Protein 3L23 (pdb70)

Structure (mmCIF, N/CA/C/O backbone):
data_3L23
#
_entry.id   3L23
#
_cell.length_a   77.657
_cell.length_b   56.634
_cell.length_c   78.188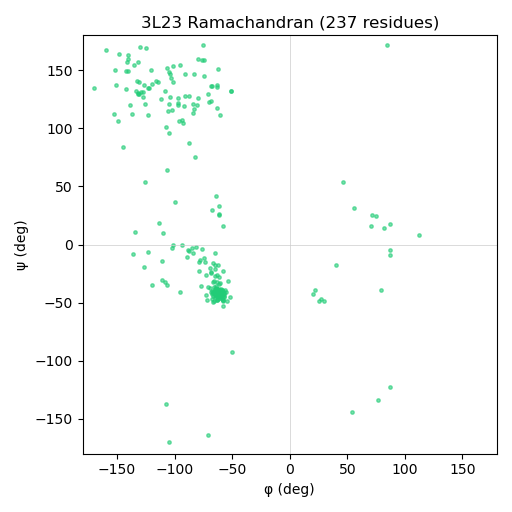
_cell.angle_alpha   90.000
_cell.angle_beta   102.980
_cell.angle_gamma   90.000
#
_symmetry.space_group_name_H-M   'C 1 2 1'
#
loop_
_entity.id
_entity.type
_entity.pdbx_description
1 polymer 'Sugar phosphate isomerase/epimerase'
2 non-polymer 'MAGNESIUM ION'
3 non-polymer 1,2-ETHANEDIOL
4 water water
#
loop_
_atom_site.group_PDB
_atom_site.id
_atom_site.type_symbol
_atom_site.label_atom_id
_atom_site.label_alt_id
_atom_site.label_comp_id
_atom_site.label_asym_id
_atom_site.label_entity_id
_atom_site.label_seq_id
_atom_site.pdbx_PDB_ins_code
_atom_site.Cartn_x
_atom_site.Cartn_y
_atom_site.Cartn_z
_atom_site.occupancy
_atom_site.B_iso_or_equiv
_atom_site.auth_seq_id
_atom_site.auth_comp_id
_atom_site.auth_asym_id
_atom_site.auth_atom_id
_atom_site.pdbx_PDB_model_num
ATOM 1 N N . GLY A 1 12 ? 2.876 -20.165 18.836 1.00 44.12 43 GLY A N 1
ATOM 2 C CA . GLY A 1 12 ? 3.309 -19.195 19.892 1.00 42.79 43 GLY A CA 1
ATOM 3 C C . GLY A 1 12 ? 4.197 -18.087 19.332 1.00 41.62 43 GLY A C 1
ATOM 4 O O . GLY A 1 12 ? 5.370 -17.965 19.710 1.00 42.59 43 GLY A O 1
ATOM 5 N N . LYS A 1 13 ? 3.659 -17.291 18.413 1.00 38.99 44 LYS A N 1
ATOM 6 C CA . LYS A 1 13 ? 4.403 -16.167 17.866 1.00 37.02 44 LYS A CA 1
ATOM 7 C C . LYS A 1 13 ? 4.443 -15.070 18.894 1.00 37.46 44 LYS A C 1
ATOM 8 O O . LYS A 1 13 ? 3.462 -14.906 19.636 1.00 36.54 44 LYS A O 1
ATOM 14 N N . GLU A 1 14 ? 5.561 -14.337 18.943 1.00 36.42 45 GLU A N 1
ATOM 15 C CA . GLU A 1 14 ? 5.700 -13.163 19.777 1.00 37.44 45 GLU A CA 1
ATOM 16 C C . GLU A 1 14 ? 5.122 -11.984 19.022 1.00 35.28 45 GLU A C 1
ATOM 17 O O . GLU A 1 14 ? 5.617 -11.657 17.941 1.00 36.72 45 GLU A O 1
ATOM 23 N N . ILE A 1 15 ? 4.111 -11.331 19.589 1.00 33.47 46 ILE A N 1
ATOM 24 C CA . ILE A 1 15 ? 3.436 -10.211 18.947 1.00 32.16 46 ILE A CA 1
ATOM 25 C C . ILE A 1 15 ? 3.314 -9.036 19.897 1.00 32.11 46 ILE A C 1
ATOM 26 O O . ILE A 1 15 ? 2.885 -9.200 21.034 1.00 31.72 46 ILE A O 1
ATOM 31 N N . GLY A 1 16 ? 3.723 -7.857 19.433 1.00 31.38 47 GLY A N 1
ATOM 32 C CA . GLY A 1 16 ? 3.580 -6.662 20.214 1.00 31.81 47 GLY A CA 1
ATOM 33 C C . GLY A 1 16 ? 2.338 -5.887 19.900 1.00 30.83 47 GLY A C 1
ATOM 34 O O . GLY A 1 16 ? 1.828 -5.938 18.761 1.00 30.30 47 GLY A O 1
ATOM 35 N N . LEU A 1 17 ? 1.869 -5.103 20.883 1.00 31.21 48 LEU A N 1
ATOM 36 C CA . LEU A 1 17 ? 0.714 -4.203 20.725 1.00 30.70 48 LEU A CA 1
ATOM 37 C C . LEU A 1 17 ? 1.005 -2.801 21.244 1.00 30.88 48 LEU A C 1
ATOM 38 O O . LEU A 1 17 ? 1.447 -2.633 22.397 1.00 30.44 48 LEU A O 1
ATOM 43 N N . GLN A 1 18 ? 0.706 -1.793 20.426 1.00 32.06 49 GLN A N 1
ATOM 44 C CA . GLN A 1 18 ? 0.709 -0.417 20.888 1.00 32.30 49 GLN A CA 1
ATOM 45 C C . GLN A 1 18 ? -0.670 -0.222 21.517 1.00 31.54 49 GLN A C 1
ATOM 46 O O . GLN A 1 18 ? -1.722 -0.263 20.846 1.00 30.35 49 GLN A O 1
ATOM 52 N N . ILE A 1 19 ? -0.681 -0.035 22.828 1.00 30.66 50 ILE A N 1
ATOM 53 C CA . ILE A 1 19 ? -1.951 -0.049 23.549 1.00 30.55 50 ILE A CA 1
ATOM 54 C C . ILE A 1 19 ? -2.935 1.081 23.207 1.00 30.79 50 ILE A C 1
ATOM 55 O O . ILE A 1 19 ? -4.137 0.976 23.525 1.00 30.83 50 ILE A O 1
ATOM 60 N N . TYR A 1 20 ? -2.461 2.155 22.589 1.00 32.45 51 TYR A N 1
ATOM 61 C CA . TYR A 1 20 ? -3.377 3.210 22.147 1.00 33.12 51 TYR A CA 1
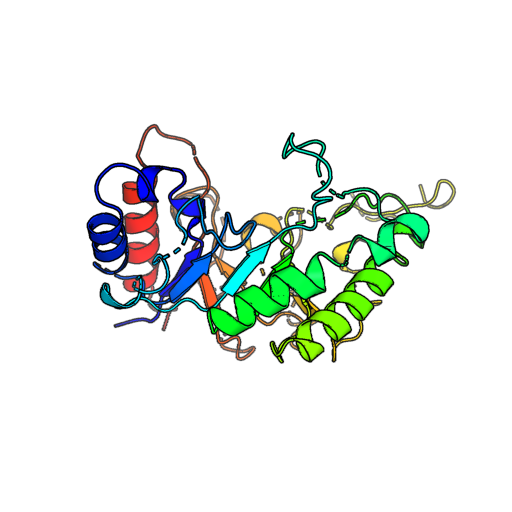ATOM 62 C C . TYR A 1 20 ? -4.434 2.649 21.180 1.00 31.39 51 TYR A C 1
ATOM 63 O O . TYR A 1 20 ? -5.504 3.183 21.061 1.00 32.09 51 TYR A O 1
ATOM 72 N N . SER A 1 21 ? -4.113 1.538 20.546 1.00 32.23 52 SER A N 1
ATOM 73 C CA . SER A 1 21 ? -5.043 0.828 19.671 1.00 31.16 52 SER A CA 1
ATOM 74 C C . SER A 1 21 ? -6.360 0.503 20.348 1.00 31.84 52 SER A C 1
ATOM 75 O O . SER A 1 21 ? -7.385 0.447 19.692 1.00 32.14 52 SER A O 1
ATOM 78 N N . LEU A 1 22 ? -6.326 0.274 21.651 1.00 30.00 53 LEU A N 1
ATOM 79 C CA . LEU A 1 22 ? -7.521 -0.059 22.419 1.00 31.60 53 LEU A CA 1
ATOM 80 C C . LEU A 1 22 ? -8.272 1.144 22.979 1.00 31.71 53 LEU A C 1
ATOM 81 O O . LEU A 1 22 ? -9.372 1.006 23.488 1.00 31.97 53 LEU A O 1
ATOM 86 N N . SER A 1 23 ? -7.651 2.328 22.900 1.00 32.77 54 SER A N 1
ATOM 87 C CA . SER A 1 23 ? -8.266 3.554 23.364 1.00 33.44 54 SER A CA 1
ATOM 88 C C . SER A 1 23 ? -8.727 3.376 24.830 1.00 33.78 54 SER A C 1
ATOM 89 O O . SER A 1 23 ? -8.065 2.677 25.649 1.00 33.81 54 SER A O 1
ATOM 92 N N . GLN A 1 24 ? -9.844 3.976 25.181 1.00 32.87 55 GLN A N 1
ATOM 93 C CA . GLN A 1 24 ? -10.307 3.857 26.551 1.00 33.72 55 GLN A CA 1
ATOM 94 C C . GLN A 1 24 ? -10.930 2.511 26.875 1.00 31.97 55 GLN A C 1
ATOM 95 O O . GLN A 1 24 ? -11.194 2.253 28.048 1.00 32.13 55 GLN A O 1
ATOM 101 N N . GLU A 1 25 ? -11.073 1.609 25.894 1.00 30.97 56 GLU A N 1
ATOM 102 C CA . GLU A 1 25 ? -11.581 0.256 26.185 1.00 30.56 56 GLU A CA 1
ATOM 103 C C . GLU A 1 25 ? -10.667 -0.516 27.159 1.00 29.55 56 GLU A C 1
ATOM 104 O O . GLU A 1 25 ? -11.142 -1.293 27.997 1.00 30.18 56 GLU A O 1
ATOM 110 N N . LEU A 1 26 ? -9.366 -0.274 27.067 1.00 29.25 57 LEU A N 1
ATOM 111 C CA . LEU A 1 26 ? -8.414 -0.864 27.998 1.00 29.05 57 LEU A CA 1
ATOM 112 C C . LEU A 1 26 ? -8.694 -0.449 29.444 1.00 28.94 57 LEU A C 1
ATOM 113 O O . LEU A 1 26 ? -8.452 -1.225 30.362 1.00 30.37 57 LEU A O 1
ATOM 118 N N . TYR A 1 27 ? -9.194 0.762 29.665 1.00 29.05 58 TYR A N 1
ATOM 119 C CA . TYR A 1 27 ? -9.378 1.274 31.007 1.00 30.39 58 TYR A CA 1
ATOM 120 C C . TYR A 1 27 ? -10.817 1.212 31.522 1.00 31.29 58 TYR A C 1
ATOM 121 O O . TYR A 1 27 ? -11.083 1.577 32.676 1.00 32.49 58 TYR A O 1
ATOM 130 N N . LYS A 1 28 ? -11.742 0.713 30.696 1.00 31.76 59 LYS A N 1
ATOM 131 C CA . LYS A 1 28 ? -13.141 0.560 31.087 1.00 32.79 59 LYS A CA 1
ATOM 132 C C . LYS A 1 28 ? -13.374 -0.784 31.761 1.00 32.98 59 LYS A C 1
ATOM 133 O O . LYS A 1 28 ? -13.055 -1.821 31.208 1.00 33.78 59 LYS A O 1
ATOM 136 N N . GLY A 1 29 ? -13.972 -0.760 32.935 1.00 33.19 60 GLY A N 1
ATOM 137 C CA . GLY A 1 29 ? -14.275 -1.993 33.669 1.00 33.85 60 GLY A CA 1
ATOM 138 C C . GLY A 1 29 ? -13.095 -2.429 34.542 1.00 33.75 60 GLY A C 1
ATOM 139 O O . GLY A 1 29 ? -12.596 -1.666 35.356 1.00 35.48 60 GLY A O 1
ATOM 140 N N . ASP A 1 30 ? -12.621 -3.651 34.313 1.00 32.52 61 ASP A N 1
ATOM 141 C CA . ASP A 1 30 ? -11.599 -4.312 35.110 1.00 31.78 61 ASP A CA 1
ATOM 142 C C . ASP A 1 30 ? -10.333 -4.317 34.261 1.00 32.00 61 ASP A C 1
ATOM 143 O O . ASP A 1 30 ? -10.211 -5.143 33.361 1.00 32.48 61 ASP A O 1
ATOM 148 N N . VAL A 1 31 ? -9.414 -3.401 34.542 1.00 32.12 62 VAL A N 1
ATOM 149 C CA . VAL A 1 31 ? -8.182 -3.290 33.768 1.00 31.98 62 VAL A CA 1
ATOM 150 C C . VAL A 1 31 ? -7.343 -4.575 33.783 1.00 30.82 62 VAL A C 1
ATOM 151 O O . VAL A 1 31 ? -6.780 -4.960 32.757 1.00 30.36 62 VAL A O 1
ATOM 155 N N . ALA A 1 32 ? -7.281 -5.251 34.923 1.00 30.31 63 ALA A N 1
ATOM 156 C CA . ALA A 1 32 ? -6.556 -6.523 35.006 1.00 30.59 63 ALA A CA 1
ATOM 157 C C . ALA A 1 32 ? -7.140 -7.558 34.058 1.00 30.04 63 ALA A C 1
ATOM 158 O O . ALA A 1 32 ? -6.375 -8.214 33.307 1.00 30.30 63 ALA A O 1
ATOM 160 N N . ALA A 1 33 ? -8.471 -7.683 34.036 1.00 29.68 64 ALA A N 1
ATOM 161 C CA . ALA A 1 33 ? -9.135 -8.595 33.092 1.00 29.58 64 ALA A CA 1
ATOM 162 C C . ALA A 1 33 ? -8.929 -8.173 31.644 1.00 28.98 64 ALA A C 1
ATOM 163 O O . ALA A 1 33 ? -8.756 -9.037 30.736 1.00 29.67 64 ALA A O 1
ATOM 165 N N . ASN A 1 34 ? -8.944 -6.864 31.385 1.00 28.76 65 ASN A N 1
ATOM 166 C CA . ASN A 1 34 ? -8.680 -6.368 30.027 1.00 28.83 65 ASN A CA 1
ATOM 167 C C . ASN A 1 34 ? -7.274 -6.708 29.548 1.00 28.63 65 ASN A C 1
ATOM 168 O O . ASN A 1 34 ? -7.083 -7.044 28.386 1.00 29.05 65 ASN A O 1
ATOM 173 N N . LEU A 1 35 ? -6.294 -6.632 30.446 1.00 28.18 66 LEU A N 1
ATOM 174 C CA . LEU A 1 35 ? -4.912 -6.985 30.109 1.00 28.93 66 LEU A CA 1
ATOM 175 C C . LEU A 1 35 ? -4.803 -8.508 29.878 1.00 28.76 66 LEU A C 1
ATOM 176 O O . LEU A 1 35 ? -4.087 -8.953 28.967 1.00 29.54 66 LEU A O 1
ATOM 181 N N . ARG A 1 36 ? -5.525 -9.292 30.662 1.00 29.70 67 ARG A N 1
ATOM 182 C CA . ARG A 1 36 ? -5.649 -10.735 30.395 1.00 30.24 67 ARG A CA 1
ATOM 183 C C . ARG A 1 36 ? -6.236 -11.022 29.015 1.00 30.80 67 ARG A C 1
ATOM 184 O O . ARG A 1 36 ? -5.780 -11.961 28.318 1.00 29.00 67 ARG A O 1
ATOM 192 N N . LYS A 1 37 ? -7.220 -10.222 28.607 1.00 30.51 68 LYS A N 1
ATOM 193 C CA . LYS A 1 37 ? -7.814 -10.362 27.253 1.00 30.55 68 LYS A CA 1
ATOM 194 C C . LYS A 1 37 ? -6.781 -10.081 26.172 1.00 30.19 68 LYS A C 1
ATOM 195 O O . LYS A 1 37 ? -6.760 -10.740 25.138 1.00 28.98 68 LYS A O 1
ATOM 201 N N . VAL A 1 38 ? -5.909 -9.099 26.397 1.00 29.09 69 VAL A N 1
ATOM 202 C CA . VAL A 1 38 ? -4.807 -8.802 25.481 1.00 29.53 69 VAL A CA 1
ATOM 203 C C . VAL A 1 38 ? -3.898 -10.039 25.301 1.00 30.08 69 VAL A C 1
ATOM 204 O O . VAL A 1 38 ? -3.604 -10.440 24.178 1.00 30.00 69 VAL A O 1
ATOM 208 N N . LYS A 1 39 ? -3.523 -10.649 26.414 1.00 30.24 70 LYS A N 1
ATOM 209 C CA . LYS A 1 39 ? -2.753 -11.881 26.379 1.00 31.00 70 LYS A CA 1
ATOM 210 C C . LYS A 1 39 ? -3.513 -12.973 25.631 1.00 30.33 70 LYS A C 1
ATOM 211 O O . LYS A 1 39 ? -2.951 -13.640 24.770 1.00 30.89 70 LYS A O 1
ATOM 217 N N . ASP A 1 40 ? -4.797 -13.147 25.934 1.00 30.12 71 ASP A N 1
ATOM 218 C CA . ASP A 1 40 ? -5.592 -14.217 25.315 1.00 30.58 71 ASP A CA 1
ATOM 219 C C . ASP A 1 40 ? -5.754 -14.046 23.810 1.00 30.41 71 ASP A C 1
ATOM 220 O O . ASP A 1 40 ? -5.929 -15.040 23.102 1.00 31.11 71 ASP A O 1
ATOM 233 N N . GLY A 1 42 ? -3.395 -13.147 21.916 1.00 31.45 73 GLY A N 1
ATOM 234 C CA . GLY A 1 42 ? -2.125 -13.614 21.344 1.00 31.18 73 GLY A CA 1
ATOM 235 C C . GLY A 1 42 ? -0.980 -12.628 21.413 1.00 32.03 73 GLY A C 1
ATOM 236 O O . GLY A 1 42 ? 0.047 -12.850 20.787 1.00 32.64 73 GLY A O 1
ATOM 237 N N . TYR A 1 43 ? -1.141 -11.540 22.169 1.00 30.64 74 TYR A N 1
ATOM 238 C CA . TYR A 1 43 ? -0.090 -10.552 22.338 1.00 30.64 74 TYR A CA 1
ATOM 239 C C . TYR A 1 43 ? 0.788 -10.872 23.539 1.00 31.95 74 TYR A C 1
ATOM 240 O O . TYR A 1 43 ? 0.309 -11.342 24.536 1.00 31.36 74 TYR A O 1
ATOM 249 N N . SER A 1 44 ? 2.077 -10.544 23.452 1.00 31.68 75 SER A N 1
ATOM 250 C CA . SER A 1 44 ? 2.992 -10.763 24.571 1.00 33.11 75 SER A CA 1
ATOM 251 C C . SER A 1 44 ? 3.804 -9.552 25.036 1.00 32.30 75 SER A C 1
ATOM 252 O O . SER A 1 44 ? 4.323 -9.549 26.158 1.00 32.41 75 SER A O 1
ATOM 255 N N . LYS A 1 45 ? 3.913 -8.559 24.162 1.00 32.02 76 LYS A N 1
ATOM 256 C CA . LYS A 1 45 ? 4.734 -7.388 24.337 1.00 32.86 76 LYS A CA 1
ATOM 257 C C . LYS A 1 45 ? 3.913 -6.109 24.153 1.00 31.95 76 LYS A C 1
ATOM 258 O O . LYS A 1 45 ? 3.091 -6.001 23.232 1.00 31.97 76 LYS A O 1
ATOM 264 N N . LEU A 1 46 ? 4.133 -5.132 25.019 1.00 30.67 77 LEU A N 1
ATOM 265 C CA . LEU A 1 46 ? 3.382 -3.870 24.985 1.00 29.53 77 LEU A CA 1
ATOM 266 C C . LEU A 1 46 ? 4.272 -2.680 24.693 1.00 31.16 77 LEU A C 1
ATOM 267 O O . LEU A 1 46 ? 5.393 -2.643 25.163 1.00 31.78 77 LEU A O 1
ATOM 272 N N . GLU A 1 47 ? 3.762 -1.754 23.888 1.00 31.40 78 GLU A N 1
ATOM 273 C CA . GLU A 1 47 ? 4.295 -0.415 23.808 1.00 30.46 78 GLU A CA 1
ATOM 274 C C . GLU A 1 47 ? 3.218 0.478 24.400 1.00 30.68 78 GLU A C 1
ATOM 275 O O . GLU A 1 47 ? 2.037 0.437 23.967 1.00 31.29 78 GLU A O 1
ATOM 281 N N . LEU A 1 48 ? 3.615 1.260 25.409 1.00 30.22 79 LEU A N 1
ATOM 282 C CA . LEU A 1 48 ? 2.698 2.130 26.137 1.00 29.70 79 LEU A CA 1
ATOM 283 C C . LEU A 1 48 ? 2.336 3.393 25.345 1.00 30.22 79 LEU A C 1
ATOM 284 O O . LEU A 1 48 ? 3.038 3.785 24.406 1.00 30.09 79 LEU A O 1
ATOM 289 N N . ALA A 1 49 ? 1.211 3.982 25.729 1.00 29.90 80 ALA A N 1
ATOM 290 C CA . ALA A 1 49 ? 0.840 5.328 25.359 1.00 30.08 80 ALA A CA 1
ATOM 291 C C . ALA A 1 49 ? 0.231 5.880 26.600 1.00 31.23 80 ALA A C 1
ATOM 292 O O . ALA A 1 49 ? -0.172 5.117 27.498 1.00 32.26 80 ALA A O 1
ATOM 294 N N . GLY A 1 50 ? 0.177 7.196 26.707 1.00 30.41 81 GLY A N 1
ATOM 295 C CA . GLY A 1 50 ? -0.534 7.794 27.840 1.00 31.36 81 GLY A CA 1
ATOM 296 C C . GLY A 1 50 ? 0.243 7.885 29.143 1.00 31.54 81 GLY A C 1
ATOM 297 O O . GLY A 1 50 ? -0.356 8.120 30.207 1.00 32.42 81 GLY A O 1
ATOM 298 N N . TYR A 1 51 ? 1.561 7.696 29.076 1.00 31.56 82 TYR A N 1
ATOM 299 C CA . TYR A 1 51 ? 2.404 7.979 30.229 1.00 31.81 82 TYR A CA 1
ATOM 300 C C . TYR A 1 51 ? 2.356 9.481 30.589 1.00 32.51 82 TYR A C 1
ATOM 301 O O . TYR A 1 51 ? 2.404 10.347 29.716 1.00 33.21 82 TYR A O 1
ATOM 310 N N . GLY A 1 52 ? 2.262 9.783 31.870 1.00 32.10 83 GLY A N 1
ATOM 311 C CA . GLY A 1 52 ? 2.469 11.135 32.343 1.00 33.52 83 GLY A CA 1
ATOM 312 C C . GLY A 1 52 ? 2.554 11.175 33.852 1.00 34.68 83 GLY A C 1
ATOM 313 O O . GLY A 1 52 ? 1.733 10.580 34.510 1.00 34.91 83 GLY A O 1
ATOM 314 N N . LYS A 1 53 ? 3.530 11.902 34.377 1.00 36.36 84 LYS A N 1
ATOM 315 C CA . LYS A 1 53 ? 3.686 12.100 35.799 1.00 37.73 84 LYS A CA 1
ATOM 316 C C . LYS A 1 53 ? 3.550 10.800 36.623 1.00 36.87 84 LYS A C 1
ATOM 317 O O . LYS A 1 53 ? 2.765 10.720 37.542 1.00 37.81 84 LYS A O 1
ATOM 323 N N . GLY A 1 54 ? 4.338 9.788 36.270 1.00 36.09 85 GLY A N 1
ATOM 324 C CA . GLY A 1 54 ? 4.368 8.540 37.003 1.00 34.66 85 GLY A CA 1
ATOM 325 C C . GLY A 1 54 ? 3.148 7.659 36.877 1.00 33.81 85 GLY A C 1
ATOM 326 O O . GLY A 1 54 ? 2.975 6.742 37.699 1.00 33.99 85 GLY A O 1
ATOM 327 N N . ALA A 1 55 ? 2.303 7.930 35.874 1.00 32.02 86 ALA A N 1
ATOM 328 C CA . ALA A 1 55 ? 1.081 7.155 35.615 1.00 31.22 86 ALA A CA 1
ATOM 329 C C . ALA A 1 55 ? 0.998 6.784 34.133 1.00 31.57 86 ALA A C 1
ATOM 330 O O . ALA A 1 55 ? 1.684 7.396 33.298 1.00 30.35 86 ALA A O 1
ATOM 332 N N . ILE A 1 56 ? 0.235 5.722 33.838 1.00 30.65 87 ILE A N 1
ATOM 333 C CA . ILE A 1 56 ? -0.044 5.238 32.477 1.00 31.92 87 ILE A CA 1
ATOM 334 C C . ILE A 1 56 ? -1.537 5.237 32.352 1.00 32.47 87 ILE A C 1
ATOM 335 O O . ILE A 1 56 ? -2.231 4.465 33.030 1.00 32.56 87 ILE A O 1
ATOM 340 N N . GLY A 1 57 ? -2.070 6.123 31.515 1.00 33.37 88 GLY A N 1
ATOM 341 C CA . GLY A 1 57 ? -3.527 6.240 31.385 1.00 34.00 88 GLY A CA 1
ATOM 342 C C . GLY A 1 57 ? -4.228 6.507 32.712 1.00 34.40 88 GLY A C 1
ATOM 343 O O . GLY A 1 57 ? -5.351 6.036 32.916 1.00 36.59 88 GLY A O 1
ATOM 344 N N . GLY A 1 58 ? -3.572 7.216 33.631 1.00 34.73 89 GLY A N 1
ATOM 345 C CA . GLY A 1 58 ? -4.133 7.495 34.945 1.00 34.11 89 GLY A CA 1
ATOM 346 C C . GLY A 1 58 ? -3.882 6.437 36.007 1.00 33.86 89 GLY A C 1
ATOM 347 O O . GLY A 1 58 ? -4.198 6.653 37.186 1.00 34.49 89 GLY A O 1
ATOM 348 N N . VAL A 1 59 ? -3.350 5.282 35.617 1.00 33.23 90 VAL A N 1
ATOM 349 C CA . VAL A 1 59 ? -3.056 4.194 36.560 1.00 32.34 90 VAL A CA 1
ATOM 350 C C . VAL A 1 59 ? -1.634 4.388 37.041 1.00 31.52 90 VAL A C 1
ATOM 351 O O . VAL A 1 59 ? -0.745 4.541 36.220 1.00 31.90 90 VAL A O 1
ATOM 355 N N . PRO A 1 60 ? -1.393 4.400 38.368 1.00 31.08 91 PRO A N 1
ATOM 356 C CA . PRO A 1 60 ? 0.002 4.524 38.811 1.00 31.01 91 PRO A CA 1
ATOM 357 C C . PRO A 1 60 ? 0.875 3.504 38.096 1.00 30.37 91 PRO A C 1
ATOM 358 O O . PRO A 1 60 ? 0.497 2.329 37.985 1.00 30.49 91 PRO A O 1
ATOM 378 N N . ASP A 1 63 ? 1.753 -0.013 39.296 1.00 30.97 94 ASP A N 1
ATOM 379 C CA . ASP A 1 63 ? 0.552 -0.853 39.385 1.00 30.37 94 ASP A CA 1
ATOM 380 C C . ASP A 1 63 ? 0.115 -1.389 38.011 1.00 29.51 94 ASP A C 1
ATOM 381 O O . ASP A 1 63 ? -0.339 -2.518 37.886 1.00 29.62 94 ASP A O 1
ATOM 386 N N . PHE A 1 64 ? 0.214 -0.551 36.984 1.00 28.75 95 PHE A N 1
ATOM 387 C CA . PHE A 1 64 ? -0.038 -0.977 35.621 1.00 28.69 95 PHE A CA 1
ATOM 388 C C . PHE A 1 64 ? 0.968 -2.057 35.205 1.00 28.92 95 PHE A C 1
ATOM 389 O O . PHE A 1 64 ? 0.589 -3.102 34.672 1.00 29.54 95 PHE A O 1
ATOM 397 N N . LYS A 1 65 ? 2.235 -1.823 35.478 1.00 29.19 96 LYS A N 1
ATOM 398 C CA . LYS A 1 65 ? 3.280 -2.803 35.193 1.00 30.44 96 LYS A CA 1
ATOM 399 C C . LYS A 1 65 ? 2.971 -4.162 35.830 1.00 30.01 96 LYS A C 1
ATOM 400 O O . LYS A 1 65 ? 3.052 -5.180 35.158 1.00 30.07 96 LYS A O 1
ATOM 406 N N . LYS A 1 66 ? 2.615 -4.169 37.113 1.00 29.84 97 LYS A N 1
ATOM 407 C CA . LYS A 1 66 ? 2.284 -5.408 37.789 1.00 30.45 97 LYS A CA 1
ATOM 408 C C . LYS A 1 66 ? 1.090 -6.083 37.135 1.00 29.62 97 LYS A C 1
ATOM 409 O O . LYS A 1 66 ? 1.114 -7.306 36.951 1.00 29.03 97 LYS A O 1
ATOM 423 N N . ALA A 1 68 ? 0.019 -5.872 34.053 1.00 28.22 99 ALA A N 1
ATOM 424 C CA . ALA A 1 68 ? 0.448 -6.337 32.733 1.00 27.88 99 ALA A CA 1
ATOM 425 C C . ALA A 1 68 ? 1.273 -7.624 32.877 1.00 29.48 99 ALA A C 1
ATOM 426 O O . ALA A 1 68 ? 1.081 -8.607 32.185 1.00 30.32 99 ALA A O 1
ATOM 428 N N . GLU A 1 69 ? 2.207 -7.600 33.801 1.00 30.26 100 GLU A N 1
ATOM 429 C CA . GLU A 1 69 ? 3.077 -8.745 34.025 1.00 31.38 100 GLU A CA 1
ATOM 430 C C . GLU A 1 69 ? 2.324 -9.924 34.581 1.00 31.21 100 GLU A C 1
ATOM 431 O O . GLU A 1 69 ? 2.568 -11.040 34.160 1.00 32.03 100 GLU A O 1
ATOM 437 N N . ASP A 1 70 ? 1.381 -9.698 35.492 1.00 30.74 101 ASP A N 1
ATOM 438 C CA . ASP A 1 70 ? 0.564 -10.794 35.991 1.00 30.93 101 ASP A CA 1
ATOM 439 C C . ASP A 1 70 ? -0.249 -11.444 34.881 1.00 30.66 101 ASP A C 1
ATOM 440 O O . ASP A 1 70 ? -0.614 -12.611 35.005 1.00 31.20 101 ASP A O 1
ATOM 445 N N . ALA A 1 71 ? -0.580 -10.680 33.835 1.00 30.42 102 ALA A N 1
ATOM 446 C CA . ALA A 1 71 ? -1.306 -11.186 32.655 1.00 30.48 102 ALA A CA 1
ATOM 447 C C . ALA A 1 71 ? -0.413 -11.886 31.660 1.00 30.48 102 ALA A C 1
ATOM 448 O O . ALA A 1 71 ? -0.900 -12.322 30.618 1.00 31.13 102 ALA A O 1
ATOM 450 N N . GLY A 1 72 ? 0.883 -11.932 31.918 1.00 30.75 103 GLY A N 1
ATOM 451 C CA . GLY A 1 72 ? 1.834 -12.527 30.980 1.00 31.77 103 GLY A CA 1
ATOM 452 C C . GLY A 1 72 ? 2.375 -11.617 29.920 1.00 32.15 103 GLY A C 1
ATOM 453 O O . GLY A 1 72 ? 2.903 -12.102 28.910 1.00 33.77 103 GLY A O 1
ATOM 454 N N . LEU A 1 73 ? 2.247 -10.297 30.114 1.00 32.08 104 LEU A N 1
ATOM 455 C CA . LEU A 1 73 ? 2.682 -9.323 29.154 1.00 31.69 104 LEU A CA 1
ATOM 456 C C . LEU A 1 73 ? 3.949 -8.636 29.642 1.00 31.75 104 LEU A C 1
ATOM 457 O O . LEU A 1 73 ? 4.197 -8.556 30.855 1.00 32.59 104 LEU A O 1
ATOM 462 N N . LYS A 1 74 ? 4.777 -8.178 28.711 1.00 32.05 105 LYS A N 1
ATOM 463 C CA . LYS A 1 74 ? 5.983 -7.425 29.071 1.00 31.91 105 LYS A CA 1
ATOM 464 C C . LYS A 1 74 ? 5.961 -6.071 28.425 1.00 32.01 105 LYS A C 1
ATOM 465 O O . LYS A 1 74 ? 5.677 -5.967 27.236 1.00 31.65 105 LYS A O 1
ATOM 468 N N . ILE A 1 75 ? 6.287 -5.044 29.207 1.00 32.20 106 ILE A N 1
ATOM 469 C CA . ILE A 1 75 ? 6.406 -3.689 28.689 1.00 32.48 106 ILE A CA 1
ATOM 470 C C . ILE A 1 75 ? 7.795 -3.513 28.087 1.00 32.63 106 ILE A C 1
ATOM 471 O O . ILE A 1 75 ? 8.807 -3.625 28.790 1.00 32.28 106 ILE A O 1
ATOM 476 N N . ILE A 1 76 ? 7.825 -3.271 26.775 1.00 32.32 107 ILE A N 1
ATOM 477 C CA . ILE A 1 76 ? 9.049 -3.160 25.980 1.00 32.95 107 ILE A CA 1
ATOM 478 C C . ILE A 1 76 ? 9.339 -1.733 25.545 1.00 32.02 107 ILE A C 1
ATOM 479 O O . ILE A 1 76 ? 10.495 -1.336 25.413 1.00 31.81 107 ILE A O 1
ATOM 484 N N . SER A 1 77 ? 8.289 -0.953 25.307 1.00 32.07 108 SER A N 1
ATOM 485 C CA . SER A 1 77 ? 8.447 0.354 24.729 1.00 31.37 108 SER A CA 1
ATOM 486 C C . SER A 1 77 ? 7.372 1.299 25.229 1.00 30.51 108 SER A C 1
ATOM 487 O O . SER A 1 77 ? 6.374 0.889 25.826 1.00 30.83 108 SER A O 1
ATOM 490 N N . SER A 1 78 ? 7.609 2.578 25.021 1.00 30.48 109 SER A N 1
ATOM 491 C CA . SER A 1 78 ? 6.661 3.619 25.422 1.00 30.48 109 SER A CA 1
ATOM 492 C C . SER A 1 78 ? 6.753 4.845 24.518 1.00 31.02 109 SER A C 1
ATOM 493 O O . SER A 1 78 ? 7.850 5.294 24.212 1.00 31.90 109 SER A O 1
ATOM 496 N N . HIS A 1 79 ? 5.577 5.382 24.159 1.00 29.66 110 HIS A N 1
ATOM 497 C CA . HIS A 1 79 ? 5.401 6.600 23.390 1.00 29.74 110 HIS A CA 1
ATOM 498 C C . HIS A 1 79 ? 5.149 7.759 24.299 1.00 30.30 110 HIS A C 1
ATOM 499 O O . HIS A 1 79 ? 4.197 7.771 25.047 1.00 30.18 110 HIS A O 1
ATOM 506 N N . VAL A 1 80 ? 6.000 8.771 24.212 1.00 29.89 111 VAL A N 1
ATOM 507 C CA . VAL A 1 80 ? 5.860 9.926 25.045 1.00 31.31 111 VAL A CA 1
ATOM 508 C C . VAL A 1 80 ? 6.171 11.184 24.233 1.00 31.91 111 VAL A C 1
ATOM 509 O O . VAL A 1 80 ? 6.970 11.144 23.304 1.00 31.98 111 VAL A O 1
ATOM 513 N N . ASN A 1 81 ? 5.542 12.291 24.577 1.00 32.86 112 ASN A N 1
ATOM 514 C CA . ASN A 1 81 ? 5.817 13.552 23.901 1.00 34.58 112 ASN A CA 1
ATOM 515 C C . ASN A 1 81 ? 6.161 14.655 24.905 1.00 33.52 112 ASN A C 1
ATOM 516 O O . ASN A 1 81 ? 5.424 14.810 25.887 1.00 33.22 112 ASN A O 1
ATOM 521 N N . PRO A 1 82 ? 7.251 15.414 24.685 1.00 33.66 113 PRO A N 1
ATOM 522 C CA . PRO A 1 82 ? 7.561 16.537 25.577 1.00 33.71 113 PRO A CA 1
ATOM 523 C C . PRO A 1 82 ? 6.430 17.520 25.838 1.00 34.20 113 PRO A C 1
ATOM 524 O O . PRO A 1 82 ? 5.746 17.985 24.906 1.00 32.88 113 PRO A O 1
ATOM 528 N N . VAL A 1 83 ? 6.250 17.811 27.120 1.00 34.03 114 VAL A N 1
ATOM 529 C CA . VAL A 1 83 ? 5.261 18.776 27.574 1.00 35.52 114 VAL A CA 1
ATOM 530 C C . VAL A 1 83 ? 5.879 19.675 28.614 1.00 36.68 114 VAL A C 1
ATOM 531 O O . VAL A 1 83 ? 6.851 19.307 29.276 1.00 36.12 114 VAL A O 1
ATOM 535 N N . ASP A 1 84 ? 5.316 20.879 28.714 1.00 38.59 115 ASP A N 1
ATOM 536 C CA . ASP A 1 84 ? 5.695 21.874 29.688 1.00 40.89 115 ASP A CA 1
ATOM 537 C C . ASP A 1 84 ? 4.740 21.642 30.859 1.00 42.51 115 ASP A C 1
ATOM 538 O O . ASP A 1 84 ? 3.558 21.980 30.770 1.00 42.98 115 ASP A O 1
ATOM 543 N N . THR A 1 85 ? 5.248 21.090 31.957 1.00 44.27 116 THR A N 1
ATOM 544 C CA . THR A 1 85 ? 4.383 20.752 33.088 1.00 47.31 116 THR A CA 1
ATOM 545 C C . THR A 1 85 ? 3.830 21.967 33.878 1.00 48.21 116 THR A C 1
ATOM 546 O O . THR A 1 85 ? 3.025 21.785 34.787 1.00 49.02 116 THR A O 1
ATOM 550 N N A SER A 1 86 ? 4.245 23.186 33.530 0.50 48.91 117 SER A N 1
ATOM 551 N N B SER A 1 86 ? 4.254 23.180 33.521 0.50 49.26 117 SER A N 1
ATOM 552 C CA A SER A 1 86 ? 3.662 24.382 34.131 0.50 49.23 117 SER A CA 1
ATOM 553 C CA B SER A 1 86 ? 3.694 24.393 34.100 0.50 50.00 117 SER A CA 1
ATOM 554 C C A SER A 1 86 ? 2.245 24.638 33.607 0.50 50.45 117 SER A C 1
ATOM 555 C C B SER A 1 86 ? 2.340 24.750 33.475 0.50 50.80 117 SER A C 1
ATOM 556 O O A SER A 1 86 ? 1.523 25.466 34.164 0.50 50.90 117 SER A O 1
ATOM 557 O O B SER A 1 86 ? 1.779 25.797 33.793 0.50 51.34 117 SER A O 1
ATOM 562 N N . ILE A 1 87 ? 1.840 23.905 32.571 1.00 51.33 118 ILE A N 1
ATOM 563 C CA . ILE A 1 87 ? 0.547 24.092 31.909 1.00 52.64 118 ILE A CA 1
ATOM 564 C C . ILE A 1 87 ? -0.383 22.888 32.189 1.00 53.58 118 ILE A C 1
ATOM 565 O O . ILE A 1 87 ? -0.032 21.729 31.916 1.00 54.31 118 ILE A O 1
ATOM 570 N N . SER A 1 88 ? -1.561 23.179 32.757 1.00 54.77 119 SER A N 1
ATOM 571 C CA . SER A 1 88 ? -2.558 22.165 33.115 1.00 55.15 119 SER A CA 1
ATOM 572 C C . SER A 1 88 ? -3.214 21.602 31.875 1.00 56.43 119 SER A C 1
ATOM 573 O O . SER A 1 88 ? -3.340 20.386 31.731 1.00 56.72 119 SER A O 1
ATOM 575 N N . ASP A 1 89 ? -3.640 22.493 30.982 1.00 57.97 120 ASP A N 1
ATOM 576 C CA . ASP A 1 89 ? -4.250 22.084 29.717 1.00 58.97 120 ASP A CA 1
ATOM 577 C C . ASP A 1 89 ? -3.255 21.251 28.910 1.00 59.40 120 ASP A C 1
ATOM 578 O O . ASP A 1 89 ? -2.263 21.792 28.406 1.00 59.54 120 ASP A O 1
ATOM 583 N N . PRO A 1 90 ? -3.533 19.939 28.757 1.00 59.42 121 PRO A N 1
ATOM 584 C CA . PRO A 1 90 ? -2.614 19.028 28.066 1.00 59.34 121 PRO A CA 1
ATOM 585 C C . PRO A 1 90 ? -2.385 19.282 26.562 1.00 59.34 121 PRO A C 1
ATOM 586 O O . PRO A 1 90 ? -1.566 18.576 25.961 1.00 59.31 121 PRO A O 1
ATOM 590 N N . PHE A 1 91 ? -3.139 20.212 25.962 1.00 58.77 122 PHE A N 1
ATOM 591 C CA . PHE A 1 91 ? -2.951 20.588 24.558 1.00 58.23 122 PHE A CA 1
ATOM 592 C C . PHE A 1 91 ? -2.045 21.814 24.482 1.00 56.56 122 PHE A C 1
ATOM 593 O O . PHE A 1 91 ? -1.163 21.887 23.628 1.00 57.48 122 PHE A O 1
ATOM 595 N N . LYS A 1 92 ? -2.247 22.771 25.382 1.00 54.77 123 LYS A N 1
ATOM 596 C CA . LYS A 1 92 ? -1.354 23.925 25.457 1.00 52.84 123 LYS A CA 1
ATOM 597 C C . LYS A 1 92 ? 0.002 23.546 26.074 1.00 50.63 123 LYS A C 1
ATOM 598 O O . LYS A 1 92 ? 0.962 24.327 25.997 1.00 51.42 123 LYS A O 1
ATOM 600 N N . ALA A 1 93 ? 0.075 22.377 26.712 1.00 47.56 124 ALA A N 1
ATOM 601 C CA . ALA A 1 93 ? 1.311 21.932 27.358 1.00 44.27 124 ALA A CA 1
ATOM 602 C C . ALA A 1 93 ? 2.277 21.289 26.373 1.00 42.12 124 ALA A C 1
ATOM 603 O O . ALA A 1 93 ? 3.453 21.237 26.652 1.00 40.99 124 ALA A O 1
ATOM 621 N N . ILE A 1 95 ? 4.856 20.682 23.613 1.00 37.28 126 ILE A N 1
ATOM 622 C CA . ILE A 1 95 ? 5.919 21.510 23.058 1.00 34.78 126 ILE A CA 1
ATOM 623 C C . ILE A 1 95 ? 6.101 21.138 21.590 1.00 33.51 126 ILE A C 1
ATOM 624 O O . ILE A 1 95 ? 6.609 20.076 21.270 1.00 33.59 126 ILE A O 1
ATOM 629 N N . PHE A 1 96 ? 5.650 21.998 20.697 1.00 33.05 127 PHE A N 1
ATOM 630 C CA . PHE A 1 96 ? 5.795 21.777 19.261 1.00 33.82 127 PHE A CA 1
ATOM 631 C C . PHE A 1 96 ? 6.836 22.669 18.627 1.00 32.79 127 PHE A C 1
ATOM 632 O O . PHE A 1 96 ? 7.491 22.261 17.672 1.00 33.69 127 PHE A O 1
ATOM 640 N N . LYS A 1 97 ? 6.952 23.888 19.112 1.00 32.30 128 LYS A N 1
ATOM 641 C CA . LYS A 1 97 ? 7.879 24.848 18.529 1.00 32.36 128 LYS A CA 1
ATOM 642 C C . LYS A 1 97 ? 9.183 24.748 19.274 1.00 31.65 128 LYS A C 1
ATOM 643 O O . LYS A 1 97 ? 9.305 25.234 20.393 1.00 32.85 128 LYS A O 1
ATOM 646 N N . TYR A 1 98 ? 10.162 24.118 18.649 1.00 30.87 129 TYR A N 1
ATOM 647 C CA . TYR A 1 98 ? 11.436 23.911 19.287 1.00 30.56 129 TYR A CA 1
ATOM 648 C C . TYR A 1 98 ? 12.222 25.200 19.089 1.00 31.13 129 TYR A C 1
ATOM 649 O O . TYR A 1 98 ? 12.042 25.950 18.110 1.00 32.56 129 TYR A O 1
ATOM 658 N N . SER A 1 99 ? 13.037 25.517 20.066 1.00 29.93 130 SER A N 1
ATOM 659 C CA . SER A 1 99 ? 13.862 26.692 20.015 1.00 29.13 130 SER A CA 1
ATOM 660 C C . SER A 1 99 ? 14.976 26.487 20.999 1.00 28.99 130 SER A C 1
ATOM 661 O O . SER A 1 99 ? 14.906 25.595 21.828 1.00 27.93 130 SER A O 1
ATOM 664 N N . LYS A 1 100 ? 15.990 27.336 20.917 1.00 28.74 131 LYS A N 1
ATOM 665 C CA . LYS A 1 100 ? 17.087 27.255 21.864 1.00 30.18 131 LYS A CA 1
ATOM 666 C C . LYS A 1 100 ? 16.535 27.542 23.256 1.00 30.59 131 LYS A C 1
ATOM 667 O O . LYS A 1 100 ? 16.881 26.858 24.222 1.00 32.19 131 LYS A O 1
ATOM 673 N N . GLU A 1 101 ? 15.636 28.520 23.343 1.00 30.47 132 GLU A N 1
ATOM 674 C CA . GLU A 1 101 ? 15.015 28.919 24.604 1.00 30.00 132 GLU A CA 1
ATOM 675 C C . GLU A 1 101 ? 14.260 27.823 25.362 1.00 29.97 132 GLU A C 1
ATOM 676 O O . GLU A 1 101 ? 14.350 27.794 26.594 1.00 29.93 132 GLU A O 1
ATOM 679 N N . VAL A 1 102 ? 13.513 26.947 24.663 1.00 28.18 133 VAL A N 1
ATOM 680 C CA . VAL A 1 102 ? 12.732 25.883 25.302 1.00 28.62 133 VAL A CA 1
ATOM 681 C C . VAL A 1 102 ? 13.531 24.604 25.496 1.00 28.28 133 VAL A C 1
ATOM 682 O O . VAL A 1 102 ? 13.025 23.662 26.104 1.00 28.47 133 VAL A O 1
ATOM 686 N N . THR A 1 103 ? 14.772 24.557 24.998 1.00 28.60 134 THR A N 1
ATOM 687 C CA . THR A 1 103 ? 15.556 23.337 25.078 1.00 29.52 134 THR A CA 1
ATOM 688 C C . THR A 1 103 ? 15.757 22.849 26.536 1.00 30.05 134 THR A C 1
ATOM 689 O O . THR A 1 103 ? 15.591 21.680 26.794 1.00 31.31 134 THR A O 1
ATOM 693 N N . PRO A 1 104 ? 16.091 23.740 27.469 1.00 30.95 135 PRO A N 1
ATOM 694 C CA . PRO A 1 104 ? 16.200 23.260 28.856 1.00 30.98 135 PRO A CA 1
ATOM 695 C C . PRO A 1 104 ? 14.954 22.561 29.386 1.00 30.79 135 PRO A C 1
ATOM 696 O O . PRO A 1 104 ? 15.082 21.528 30.019 1.00 30.50 135 PRO A O 1
ATOM 700 N N . LYS A 1 105 ? 13.769 23.090 29.075 1.00 30.66 136 LYS A N 1
ATOM 701 C CA . LYS A 1 105 ? 12.488 22.502 29.445 1.00 31.48 136 LYS A CA 1
ATOM 702 C C . LYS A 1 105 ? 12.320 21.149 28.781 1.00 30.20 136 LYS A C 1
ATOM 703 O O . LYS A 1 105 ? 11.849 20.169 29.385 1.00 30.47 136 LYS A O 1
ATOM 707 N N . ILE A 1 106 ? 12.674 21.073 27.500 1.00 29.40 137 ILE A N 1
ATOM 708 C CA . ILE A 1 106 ? 12.640 19.779 26.838 1.00 28.37 137 ILE A CA 1
ATOM 709 C C . ILE A 1 106 ? 13.566 18.755 27.537 1.00 29.25 137 ILE A C 1
ATOM 710 O O . ILE A 1 106 ? 13.166 17.604 27.752 1.00 28.85 137 ILE A O 1
ATOM 723 N N A GLU A 1 108 ? 14.566 18.770 30.649 0.70 31.30 139 GLU A N 1
ATOM 724 N N B GLU A 1 108 ? 14.570 18.776 30.657 0.30 30.56 139 GLU A N 1
ATOM 725 C CA A GLU A 1 108 ? 13.947 18.486 31.950 0.70 31.15 139 GLU A CA 1
ATOM 726 C CA B GLU A 1 108 ? 13.942 18.475 31.950 0.30 30.15 139 GLU A CA 1
ATOM 727 C C A GLU A 1 108 ? 12.873 17.400 31.830 0.70 30.70 139 GLU A C 1
ATOM 728 C C B GLU A 1 108 ? 12.908 17.364 31.802 0.30 30.15 139 GLU A C 1
ATOM 729 O O A GLU A 1 108 ? 12.768 16.500 32.676 0.70 30.37 139 GLU A O 1
ATOM 730 O O B GLU A 1 108 ? 12.848 16.436 32.617 0.30 29.95 139 GLU A O 1
ATOM 741 N N . TYR A 1 109 ? 12.073 17.481 30.768 1.00 29.82 140 TYR A N 1
ATOM 742 C CA . TYR A 1 109 ? 11.083 16.471 30.480 1.00 30.21 140 TYR A CA 1
ATOM 743 C C . TYR A 1 109 ? 11.749 15.134 30.254 1.00 29.21 140 TYR A C 1
ATOM 744 O O . TYR A 1 109 ? 11.325 14.128 30.815 1.00 28.70 140 TYR A O 1
ATOM 753 N N . TRP A 1 110 ? 12.773 15.104 29.412 1.00 28.41 141 TRP A N 1
ATOM 754 C CA . TRP A 1 110 ? 13.401 13.826 29.085 1.00 28.94 141 TRP A CA 1
ATOM 755 C C . TRP A 1 110 ? 14.055 13.186 30.324 1.00 29.32 141 TRP A C 1
ATOM 756 O O . TRP A 1 110 ? 13.960 11.975 30.505 1.00 30.09 141 TRP A O 1
ATOM 767 N N . LYS A 1 111 ? 14.705 13.988 31.152 1.00 29.60 142 LYS A N 1
ATOM 768 C CA . LYS A 1 111 ? 15.330 13.454 32.372 1.00 30.35 142 LYS A CA 1
ATOM 769 C C . LYS A 1 111 ? 14.294 12.746 33.275 1.00 30.07 142 LYS A C 1
ATOM 770 O O . LYS A 1 111 ? 14.477 11.582 33.634 1.00 30.63 142 LYS A O 1
ATOM 776 N N . ALA A 1 112 ? 13.213 13.445 33.599 1.00 29.71 143 ALA A N 1
ATOM 777 C CA . ALA A 1 112 ? 12.155 12.894 34.473 1.00 29.85 143 ALA A CA 1
ATOM 778 C C . ALA A 1 112 ? 11.465 11.695 33.847 1.00 30.01 143 ALA A C 1
ATOM 779 O O . ALA A 1 112 ? 11.209 10.698 34.514 1.00 30.35 143 ALA A O 1
ATOM 781 N N . THR A 1 113 ? 11.141 11.791 32.563 1.00 28.68 144 THR A N 1
ATOM 782 C CA . THR A 1 113 ? 10.472 10.714 31.851 1.00 27.73 144 THR A CA 1
ATOM 783 C C . THR A 1 113 ? 11.360 9.469 31.700 1.00 28.11 144 THR A C 1
ATOM 784 O O . THR A 1 113 ? 10.895 8.344 31.928 1.00 27.30 144 THR A O 1
ATOM 788 N N . ALA A 1 114 ? 12.619 9.655 31.347 1.00 27.86 145 ALA A N 1
ATOM 789 C CA . ALA A 1 114 ? 13.553 8.544 31.186 1.00 28.59 145 ALA A CA 1
ATOM 790 C C . ALA A 1 114 ? 13.810 7.848 32.537 1.00 28.85 145 ALA A C 1
ATOM 791 O O . ALA A 1 114 ? 13.864 6.608 32.596 1.00 30.26 145 ALA A O 1
ATOM 793 N N . ALA A 1 115 ? 13.926 8.630 33.613 1.00 29.12 146 ALA A N 1
ATOM 794 C CA . ALA A 1 115 ? 14.086 8.077 34.956 1.00 28.81 146 ALA A CA 1
ATOM 795 C C . ALA A 1 115 ? 12.921 7.151 35.298 1.00 29.81 146 ALA A C 1
ATOM 796 O O . ALA A 1 115 ? 13.150 6.037 35.782 1.00 30.27 146 ALA A O 1
ATOM 798 N N . ASP A 1 116 ? 11.693 7.585 34.999 1.00 29.33 147 ASP A N 1
ATOM 799 C CA . ASP A 1 116 ? 10.496 6.769 35.206 1.00 29.42 147 ASP A CA 1
ATOM 800 C C . ASP A 1 116 ? 10.513 5.508 34.366 1.00 29.53 147 ASP A C 1
ATOM 801 O O . ASP A 1 116 ? 10.173 4.440 34.851 1.00 31.08 147 ASP A O 1
ATOM 806 N N . HIS A 1 117 ? 10.907 5.630 33.110 1.00 30.02 148 HIS A N 1
ATOM 807 C CA . HIS A 1 117 ? 10.907 4.461 32.211 1.00 30.84 148 HIS A CA 1
ATOM 808 C C . HIS A 1 117 ? 12.023 3.469 32.534 1.00 31.48 148 HIS A C 1
ATOM 809 O O . HIS A 1 117 ? 11.840 2.278 32.278 1.00 31.18 148 HIS A O 1
ATOM 816 N N . ALA A 1 118 ? 13.123 3.941 33.137 1.00 32.22 149 ALA A N 1
ATOM 817 C CA . ALA A 1 118 ? 14.149 3.049 33.652 1.00 32.64 149 ALA A CA 1
ATOM 818 C C . ALA A 1 118 ? 13.538 2.225 34.790 1.00 32.97 149 ALA A C 1
ATOM 819 O O . ALA A 1 118 ? 13.732 1.017 34.869 1.00 33.50 149 ALA A O 1
ATOM 821 N N . LYS A 1 119 ? 12.777 2.868 35.673 1.00 32.97 150 LYS A N 1
ATOM 822 C CA . LYS A 1 119 ? 12.114 2.136 36.740 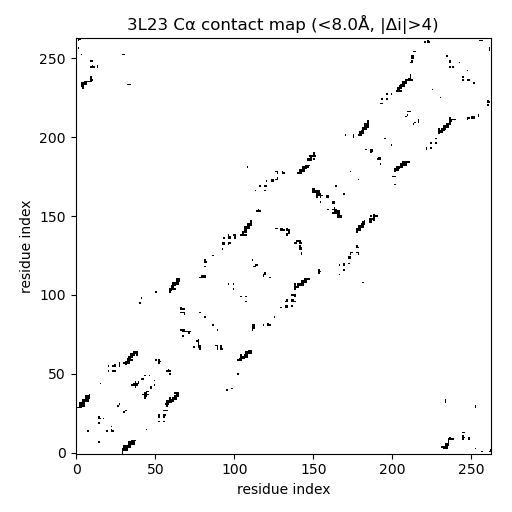1.00 33.14 150 LYS A CA 1
ATOM 823 C C . LYS A 1 119 ? 11.101 1.141 36.200 1.00 33.58 150 LYS A C 1
ATOM 824 O O . LYS A 1 119 ? 10.900 0.082 36.811 1.00 33.41 150 LYS A O 1
ATOM 827 N N . LEU A 1 120 ? 10.465 1.466 35.078 1.00 33.92 151 LEU A N 1
ATOM 828 C CA . LEU A 1 120 ? 9.530 0.543 34.422 1.00 34.76 151 LEU A CA 1
ATOM 829 C C . LEU A 1 120 ? 10.236 -0.620 33.679 1.00 35.21 151 LEU A C 1
ATOM 830 O O . LEU A 1 120 ? 9.560 -1.564 33.253 1.00 36.52 151 LEU A O 1
ATOM 835 N N . GLY A 1 121 ? 11.559 -0.552 33.506 1.00 35.47 152 GLY A N 1
ATOM 836 C CA . GLY A 1 121 ? 12.308 -1.588 32.782 1.00 35.09 152 GLY A CA 1
ATOM 837 C C . GLY A 1 121 ? 12.067 -1.587 31.288 1.00 35.71 152 GLY A C 1
ATOM 838 O O . GLY A 1 121 ? 12.289 -2.588 30.601 1.00 35.66 152 GLY A O 1
ATOM 839 N N . CYS A 1 122 ? 11.692 -0.427 30.778 1.00 36.22 153 CYS A N 1
ATOM 840 C CA . CYS A 1 122 ? 11.295 -0.242 29.421 1.00 35.86 153 CYS A CA 1
ATOM 841 C C . CYS A 1 122 ? 12.539 -0.149 28.521 1.00 34.99 153 CYS A C 1
ATOM 842 O O . CYS A 1 122 ? 13.478 0.637 28.796 1.00 35.90 153 CYS A O 1
ATOM 845 N N . LYS A 1 123 ? 12.605 -0.977 27.487 1.00 33.44 154 LYS A N 1
ATOM 846 C CA . LYS A 1 123 ? 13.784 -1.006 26.604 1.00 34.04 154 LYS A CA 1
ATOM 847 C C . LYS A 1 123 ? 13.912 0.208 25.674 1.00 32.88 154 LYS A C 1
ATOM 848 O O . LYS A 1 123 ? 15.039 0.709 25.451 1.00 33.54 154 LYS A O 1
ATOM 854 N N . TYR A 1 124 ? 12.776 0.608 25.083 1.00 32.01 155 TYR A N 1
ATOM 855 C CA . TYR A 1 124 ? 12.689 1.749 24.185 1.00 31.02 155 TYR A CA 1
ATOM 856 C C . TYR A 1 124 ? 11.828 2.874 24.753 1.00 30.93 155 TYR A C 1
ATOM 857 O O . TYR A 1 124 ? 10.773 2.612 25.316 1.00 31.46 155 TYR A O 1
ATOM 866 N N . LEU A 1 125 ? 12.288 4.108 24.542 1.00 30.79 156 LEU A N 1
ATOM 867 C CA . LEU A 1 125 ? 11.551 5.340 24.857 1.00 29.58 156 LEU A CA 1
ATOM 868 C C . LEU A 1 125 ? 11.519 6.140 23.555 1.00 30.45 156 LEU A C 1
ATOM 869 O O . LEU A 1 125 ? 12.573 6.477 22.994 1.00 30.02 156 LEU A O 1
ATOM 874 N N . ILE A 1 126 ? 10.307 6.426 23.071 1.00 31.08 157 ILE A N 1
ATOM 875 C CA . ILE A 1 126 ? 10.093 6.899 21.693 1.00 29.83 157 ILE A CA 1
ATOM 876 C C . ILE A 1 126 ? 9.154 8.110 21.651 1.00 30.05 157 ILE A C 1
ATOM 877 O O . ILE A 1 126 ? 8.123 8.125 22.308 1.00 30.98 157 ILE A O 1
ATOM 882 N N . GLN A 1 127 ? 9.560 9.141 20.907 1.00 30.51 158 GLN A N 1
ATOM 883 C CA . GLN A 1 127 ? 8.734 10.321 20.608 1.00 29.89 158 GLN A CA 1
ATOM 884 C C . GLN A 1 127 ? 7.990 10.056 19.301 1.00 30.84 158 GLN A C 1
ATOM 885 O O . GLN A 1 127 ? 8.632 9.791 18.282 1.00 31.57 158 GLN A O 1
ATOM 891 N N . PRO A 1 128 ? 6.646 10.056 19.336 1.00 30.24 159 PRO A N 1
ATOM 892 C CA . PRO A 1 128 ? 5.851 9.763 18.109 1.00 30.34 159 PRO A CA 1
ATOM 893 C C . PRO A 1 128 ? 5.279 10.928 17.333 1.00 31.45 159 PRO A C 1
ATOM 894 O O . PRO A 1 128 ? 4.743 10.701 16.248 1.00 31.73 159 PRO A O 1
ATOM 914 N N . PRO A 1 131 ? 7.737 17.686 15.818 1.00 29.22 162 PRO A N 1
ATOM 915 C CA . PRO A 1 131 ? 7.697 19.112 16.111 1.00 29.27 162 PRO A CA 1
ATOM 916 C C . PRO A 1 131 ? 7.371 19.931 14.869 1.00 29.61 162 PRO A C 1
ATOM 917 O O . PRO A 1 131 ? 7.329 19.417 13.756 1.00 28.58 162 PRO A O 1
ATOM 921 N N . THR A 1 132 ? 7.101 21.197 15.079 1.00 28.95 163 THR A N 1
ATOM 922 C CA . THR A 1 132 ? 6.917 22.096 13.957 1.00 29.98 163 THR A CA 1
ATOM 923 C C . THR A 1 132 ? 8.208 22.204 13.137 1.00 30.03 163 THR A C 1
ATOM 924 O O . THR A 1 132 ? 9.230 22.664 13.664 1.00 29.59 163 THR A O 1
ATOM 928 N N . ILE A 1 133 ? 8.156 21.788 11.867 1.00 28.77 164 ILE A N 1
ATOM 929 C CA . ILE A 1 133 ? 9.289 21.878 10.951 1.00 28.56 164 ILE A CA 1
ATOM 930 C C . ILE A 1 133 ? 8.792 22.370 9.572 1.00 28.85 164 ILE A C 1
ATOM 931 O O . ILE A 1 133 ? 8.019 21.647 8.910 1.00 28.64 164 ILE A O 1
ATOM 936 N N . THR A 1 134 ? 9.191 23.577 9.186 1.00 29.05 165 THR A N 1
ATOM 937 C CA . THR A 1 134 ? 8.855 24.141 7.869 1.00 29.55 165 THR A CA 1
ATOM 938 C C . THR A 1 134 ? 10.055 24.563 7.019 1.00 30.46 165 THR A C 1
ATOM 939 O O . THR A 1 134 ? 9.882 25.004 5.860 1.00 30.57 165 THR A O 1
ATOM 943 N N . THR A 1 135 ? 11.251 24.497 7.596 1.00 31.02 166 THR A N 1
ATOM 944 C CA . THR A 1 135 ? 12.466 24.970 6.942 1.00 29.79 166 THR A CA 1
ATOM 945 C C . THR A 1 135 ? 13.601 23.984 7.261 1.00 29.21 166 THR A C 1
ATOM 946 O O . THR A 1 135 ? 13.517 23.209 8.216 1.00 28.06 166 THR A O 1
ATOM 950 N N . HIS A 1 136 ? 14.676 24.064 6.469 1.00 29.14 167 HIS A N 1
ATOM 951 C CA . HIS A 1 136 ? 15.865 23.253 6.691 1.00 29.17 167 HIS A CA 1
ATOM 952 C C . HIS A 1 136 ? 16.433 23.594 8.070 1.00 28.17 167 HIS A C 1
ATOM 953 O O . HIS A 1 136 ? 16.793 22.733 8.802 1.00 27.97 167 HIS A O 1
ATOM 960 N N . ASP A 1 137 ? 16.501 24.871 8.408 1.00 27.49 168 ASP A N 1
ATOM 961 C CA . ASP A 1 137 ? 17.082 25.265 9.681 1.00 28.61 168 ASP A CA 1
ATOM 962 C C . ASP A 1 137 ? 16.282 24.750 10.876 1.00 27.88 168 ASP A C 1
ATOM 963 O O . ASP A 1 137 ? 16.871 24.324 11.856 1.00 27.64 168 ASP A O 1
ATOM 968 N N . GLU A 1 138 ? 14.948 24.749 10.796 1.00 28.71 169 GLU A N 1
ATOM 969 C CA . GLU A 1 138 ? 14.136 24.187 11.859 1.00 28.65 169 GLU A CA 1
ATOM 970 C C . GLU A 1 138 ? 14.407 22.702 11.996 1.00 27.98 169 GLU A C 1
ATOM 971 O O . GLU A 1 138 ? 14.479 22.181 13.108 1.00 26.96 169 GLU A O 1
ATOM 977 N N . ALA A 1 139 ? 14.546 22.001 10.873 1.00 27.69 170 ALA A N 1
ATOM 978 C CA . ALA A 1 139 ? 14.822 20.587 10.954 1.00 26.96 170 ALA A CA 1
ATOM 979 C C . ALA A 1 139 ? 16.163 20.318 11.618 1.00 26.98 170 ALA A C 1
ATOM 980 O O . ALA A 1 139 ? 16.299 19.379 12.423 1.00 28.69 170 ALA A O 1
ATOM 982 N N A LYS A 1 140 ? 17.162 21.125 11.266 0.50 27.28 171 LYS A N 1
ATOM 983 N N B LYS A 1 140 ? 17.171 21.123 11.325 0.50 27.70 171 LYS A N 1
ATOM 984 C CA A LYS A 1 140 ? 18.484 21.005 11.881 0.50 27.05 171 LYS A CA 1
ATOM 985 C CA B LYS A 1 140 ? 18.456 20.813 11.935 0.50 27.64 171 LYS A CA 1
ATOM 986 C C A LYS A 1 140 ? 18.405 21.077 13.394 0.50 26.79 171 LYS A C 1
ATOM 987 C C B LYS A 1 140 ? 18.477 21.101 13.441 0.50 27.30 171 LYS A C 1
ATOM 988 O O A LYS A 1 140 ? 18.918 20.200 14.086 0.50 27.10 171 LYS A O 1
ATOM 989 O O B LYS A 1 140 ? 19.138 20.382 14.186 0.50 27.77 171 LYS A O 1
ATOM 1000 N N . LEU A 1 141 ? 17.771 22.130 13.903 1.00 27.32 172 LEU A N 1
ATOM 1001 C CA . LEU A 1 141 ? 17.641 22.343 15.340 1.00 27.91 172 LEU A CA 1
ATOM 1002 C C . LEU A 1 141 ? 16.891 21.211 16.003 1.00 28.36 172 LEU A C 1
ATOM 1003 O O . LEU A 1 141 ? 17.291 20.752 17.078 1.00 28.91 172 LEU A O 1
ATOM 1008 N N . VAL A 1 142 ? 15.847 20.697 15.354 1.00 28.11 173 VAL A N 1
ATOM 1009 C CA . VAL A 1 142 ? 15.134 19.562 15.912 1.00 26.40 173 VAL A CA 1
ATOM 1010 C C . VAL A 1 142 ? 16.078 18.358 16.026 1.00 26.62 173 VAL A C 1
ATOM 1011 O O . VAL A 1 142 ? 16.128 17.658 17.080 1.00 29.02 173 VAL A O 1
ATOM 1015 N N . CYS A 1 143 ? 16.863 18.114 14.987 1.00 27.29 174 CYS A N 1
ATOM 1016 C CA . CYS A 1 143 ? 17.840 17.018 15.050 1.00 27.80 174 CYS A CA 1
ATOM 1017 C C . CYS A 1 143 ? 18.858 17.159 16.200 1.00 26.80 174 CYS A C 1
ATOM 1018 O O . CYS A 1 143 ? 19.152 16.192 16.897 1.00 28.64 174 CYS A O 1
ATOM 1021 N N . ASP A 1 144 ? 19.375 18.361 16.409 1.00 27.65 175 ASP A N 1
ATOM 1022 C CA . ASP A 1 144 ? 20.299 18.598 17.493 1.00 27.03 175 ASP A CA 1
ATOM 1023 C C . ASP A 1 144 ? 19.635 18.313 18.842 1.00 28.12 175 ASP A C 1
ATOM 1024 O O . ASP A 1 144 ? 20.273 17.778 19.754 1.00 28.63 175 ASP A O 1
ATOM 1029 N N . ILE A 1 145 ? 18.359 18.686 18.967 1.00 27.67 176 ILE A N 1
ATOM 1030 C CA . ILE A 1 145 ? 17.613 18.472 20.197 1.00 26.81 176 ILE A CA 1
ATOM 1031 C C . ILE A 1 145 ? 17.425 16.950 20.405 1.00 26.02 176 ILE A C 1
ATOM 1032 O O . ILE A 1 145 ? 17.576 16.451 21.529 1.00 27.14 176 ILE A O 1
ATOM 1037 N N . PHE A 1 146 ? 17.113 16.212 19.355 1.00 27.63 177 PHE A N 1
ATOM 1038 C CA . PHE A 1 146 ? 16.972 14.758 19.469 1.00 27.23 177 PHE A CA 1
ATOM 1039 C C . PHE A 1 146 ? 18.295 14.112 19.931 1.00 28.65 177 PHE A C 1
ATOM 1040 O O . PHE A 1 146 ? 18.310 13.193 20.779 1.00 29.57 177 PHE A O 1
ATOM 1048 N N . ASN A 1 147 ? 19.408 14.577 19.353 1.00 29.35 178 ASN A N 1
ATOM 1049 C CA . ASN A 1 147 ? 20.731 14.050 19.723 1.00 28.69 178 ASN A CA 1
ATOM 1050 C C . ASN A 1 147 ? 20.982 14.302 21.220 1.00 28.84 178 ASN A C 1
ATOM 1051 O O . ASN A 1 147 ? 21.438 13.420 21.935 1.00 29.73 178 ASN A O 1
ATOM 1056 N N . GLN A 1 148 ? 20.662 15.504 21.693 1.00 29.63 179 GLN A N 1
ATOM 1057 C CA . GLN A 1 148 ? 20.896 15.835 23.106 1.00 29.34 179 GLN A CA 1
ATOM 1058 C C . GLN A 1 148 ? 19.920 15.067 24.001 1.00 29.62 179 GLN A C 1
ATOM 1059 O O . GLN A 1 148 ? 20.300 14.655 25.099 1.00 30.50 179 GLN A O 1
ATOM 1065 N N . ALA A 1 149 ? 18.672 14.882 23.557 1.00 29.35 180 ALA A N 1
ATOM 1066 C CA . ALA A 1 149 ? 17.678 14.084 24.315 1.00 29.30 180 ALA A CA 1
ATOM 1067 C C . ALA A 1 149 ? 18.210 12.688 24.561 1.00 29.41 180 ALA A C 1
ATOM 1068 O O . ALA A 1 149 ? 18.067 12.149 25.651 1.00 29.57 180 ALA A O 1
A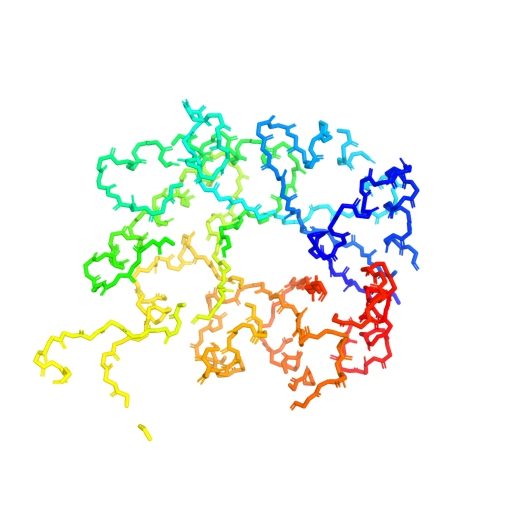TOM 1070 N N . SER A 1 150 ? 18.841 12.101 23.543 1.00 29.09 181 SER A N 1
ATOM 1071 C CA . SER A 1 150 ? 19.403 10.765 23.667 1.00 28.86 181 SER A CA 1
ATOM 1072 C C . SER A 1 150 ? 20.429 10.699 24.782 1.00 29.06 181 SER A C 1
ATOM 1073 O O . SER A 1 150 ? 20.425 9.740 25.567 1.00 29.14 181 SER A O 1
ATOM 1076 N N . ASP A 1 151 ? 21.300 11.719 24.870 1.00 28.55 182 ASP A N 1
ATOM 1077 C CA . ASP A 1 151 ? 22.305 11.790 25.931 1.00 29.00 182 ASP A CA 1
ATOM 1078 C C . ASP A 1 151 ? 21.643 11.804 27.308 1.00 28.93 182 ASP A C 1
ATOM 1079 O O . ASP A 1 151 ? 22.090 11.117 28.236 1.00 28.89 182 ASP A O 1
ATOM 1084 N N . VAL A 1 152 ? 20.576 12.597 27.442 1.00 29.16 183 VAL A N 1
ATOM 1085 C CA . VAL A 1 152 ? 19.811 12.663 28.690 1.00 28.91 183 VAL A CA 1
ATOM 1086 C C . VAL A 1 152 ? 19.162 11.308 29.043 1.00 28.93 183 VAL A C 1
ATOM 1087 O O . VAL A 1 152 ? 19.219 10.871 30.179 1.00 30.20 183 VAL A O 1
ATOM 1091 N N . ILE A 1 153 ? 18.578 10.668 28.052 1.00 29.10 184 ILE A N 1
ATOM 1092 C CA . ILE A 1 153 ? 17.879 9.373 28.208 1.00 29.47 184 ILE A CA 1
ATOM 1093 C C . ILE A 1 153 ? 18.847 8.255 28.612 1.00 30.21 184 ILE A C 1
ATOM 1094 O O . ILE A 1 153 ? 18.573 7.485 29.538 1.00 28.86 184 ILE A O 1
ATOM 1099 N N . LYS A 1 154 ? 19.994 8.193 27.944 1.00 29.84 185 LYS A N 1
ATOM 1100 C CA . LYS A 1 154 ? 20.998 7.160 28.272 1.00 30.57 185 LYS A CA 1
ATOM 1101 C C . LYS A 1 154 ? 21.555 7.322 29.671 1.00 31.14 185 LYS A C 1
ATOM 1102 O O . LYS A 1 154 ? 21.835 6.320 30.352 1.00 32.41 185 LYS A O 1
ATOM 1108 N N . ALA A 1 155 ? 21.705 8.575 30.111 1.00 30.19 186 ALA A N 1
ATOM 1109 C CA . ALA A 1 155 ? 22.246 8.914 31.445 1.00 30.36 186 ALA A CA 1
ATOM 1110 C C . ALA A 1 155 ? 21.305 8.503 32.574 1.00 30.50 186 ALA A C 1
ATOM 1111 O O . ALA A 1 155 ? 21.746 8.358 33.722 1.00 30.08 186 ALA A O 1
ATOM 1113 N N . GLU A 1 156 ? 20.015 8.376 32.263 1.00 30.68 187 GLU A N 1
ATOM 1114 C CA . GLU A 1 156 ? 19.017 7.857 33.197 1.00 31.42 187 GLU A CA 1
ATOM 1115 C C . GLU A 1 156 ? 18.897 6.334 33.156 1.00 31.95 187 GLU A C 1
ATOM 1116 O O . GLU A 1 156 ? 18.142 5.749 33.953 1.00 33.65 187 GLU A O 1
ATOM 1122 N N . GLY A 1 157 ? 19.598 5.682 32.232 1.00 31.77 188 GLY A N 1
ATOM 1123 C CA . GLY A 1 157 ? 19.632 4.226 32.214 1.00 32.32 188 GLY A CA 1
ATOM 1124 C C . GLY A 1 157 ? 18.975 3.489 31.083 1.00 32.94 188 GLY A C 1
ATOM 1125 O O . GLY A 1 157 ? 18.869 2.275 31.153 1.00 33.69 188 GLY A O 1
ATOM 1126 N N . ILE A 1 158 ? 18.528 4.197 30.048 1.00 33.08 189 ILE A N 1
ATOM 1127 C CA . ILE A 1 158 ? 17.907 3.574 28.880 1.00 32.79 189 ILE A CA 1
ATOM 1128 C C . ILE A 1 158 ? 18.924 3.604 27.737 1.00 32.37 189 ILE A C 1
ATOM 1129 O O . ILE A 1 158 ? 19.068 4.604 27.053 1.00 32.14 189 ILE A O 1
ATOM 1134 N N . ALA A 1 159 ? 19.644 2.497 27.576 1.00 32.54 190 ALA A N 1
ATOM 1135 C CA . ALA A 1 159 ? 20.808 2.428 26.709 1.00 32.35 190 ALA A CA 1
ATOM 1136 C C . ALA A 1 159 ? 20.510 2.666 25.241 1.00 32.27 190 ALA A C 1
ATOM 1137 O O . ALA A 1 159 ? 21.400 3.046 24.479 1.00 32.12 190 ALA A O 1
ATOM 1139 N N . THR A 1 160 ? 19.287 2.383 24.823 1.00 32.36 191 THR A N 1
ATOM 1140 C CA . THR A 1 160 ? 18.880 2.620 23.420 1.00 32.16 191 THR A CA 1
ATOM 1141 C C . THR A 1 160 ? 18.819 4.089 22.993 1.00 32.33 191 THR A C 1
ATOM 1142 O O . THR A 1 160 ? 18.788 4.373 21.801 1.00 31.73 191 THR A O 1
ATOM 1146 N N . GLY A 1 161 ? 18.814 5.014 23.943 1.00 32.10 192 GLY A N 1
ATOM 1147 C CA . GLY A 1 161 ? 18.780 6.430 23.631 1.00 31.38 192 GLY A CA 1
ATOM 1148 C C . GLY A 1 161 ? 17.405 6.930 23.202 1.00 30.67 192 GLY A C 1
ATOM 1149 O O . GLY A 1 161 ? 16.386 6.588 23.826 1.00 29.90 192 GLY A O 1
ATOM 1150 N N . PHE A 1 162 ? 17.389 7.710 22.119 1.00 30.53 193 PHE A N 1
ATOM 1151 C CA . PHE A 1 162 ? 16.190 8.397 21.642 1.00 30.17 193 PHE A CA 1
ATOM 1152 C C . PHE A 1 162 ? 15.628 7.698 20.409 1.00 30.84 193 PHE A C 1
ATOM 1153 O O . PHE A 1 162 ? 16.332 7.545 19.397 1.00 31.35 193 PHE A O 1
ATOM 1161 N N . GLY A 1 163 ? 14.378 7.248 20.488 1.00 30.18 194 GLY A N 1
ATOM 1162 C CA . GLY A 1 163 ? 13.699 6.693 19.329 1.00 29.41 194 GLY A CA 1
ATOM 1163 C C . GLY A 1 163 ? 12.685 7.666 18.776 1.00 29.75 194 GLY A C 1
ATOM 1164 O O . GLY A 1 163 ? 12.041 8.395 19.538 1.00 30.20 194 GLY A O 1
ATOM 1165 N N . TYR A 1 164 ? 12.484 7.623 17.457 1.00 29.68 195 TYR A N 1
ATOM 1166 C CA . TYR A 1 164 ? 11.542 8.513 16.773 1.00 29.69 195 TYR A CA 1
ATOM 1167 C C . TYR A 1 164 ? 10.559 7.731 15.903 1.00 30.57 195 TYR A C 1
ATOM 1168 O O . TYR A 1 164 ? 10.985 6.955 15.032 1.00 30.75 195 TYR A O 1
ATOM 1177 N N . HIS A 1 165 ? 9.259 7.982 16.124 1.00 30.89 196 HIS A N 1
ATOM 1178 C CA . HIS A 1 165 ? 8.151 7.379 15.349 1.00 30.53 196 HIS A CA 1
ATOM 1179 C C . HIS A 1 165 ? 7.520 8.432 14.450 1.00 30.47 196 HIS A C 1
ATOM 1180 O O . HIS A 1 165 ? 7.154 9.541 14.871 1.00 29.30 196 HIS A O 1
ATOM 1187 N N . ASN A 1 166 ? 7.324 8.066 13.180 1.00 30.67 197 ASN A N 1
ATOM 1188 C CA . ASN A 1 166 ? 6.806 8.962 12.184 1.00 30.28 197 ASN A CA 1
ATOM 1189 C C . ASN A 1 166 ? 5.330 8.745 11.885 1.00 31.35 197 ASN A C 1
ATOM 1190 O O . ASN A 1 166 ? 4.804 7.645 12.085 1.00 30.75 197 ASN A O 1
ATOM 1195 N N . HIS A 1 167 ? 4.686 9.820 11.430 1.00 30.23 198 HIS A N 1
ATOM 1196 C CA . HIS A 1 167 ? 3.440 9.715 10.661 1.00 30.67 198 HIS A CA 1
ATOM 1197 C C . HIS A 1 167 ? 3.790 10.056 9.203 1.00 29.50 198 HIS A C 1
ATOM 1198 O O . HIS A 1 167 ? 4.815 9.583 8.709 1.00 30.20 198 HIS A O 1
ATOM 1205 N N . ASN A 1 168 ? 2.983 10.834 8.501 1.00 29.71 199 ASN A N 1
ATOM 1206 C CA . ASN A 1 168 ? 3.305 11.166 7.111 1.00 29.75 199 ASN A CA 1
ATOM 1207 C C . ASN A 1 168 ? 3.775 12.578 6.897 1.00 30.80 199 ASN A C 1
ATOM 1208 O O . ASN A 1 168 ? 4.277 12.883 5.817 1.00 30.25 199 ASN A O 1
ATOM 1221 N N . GLU A 1 170 ? 6.334 13.884 7.997 1.00 29.99 201 GLU A N 1
ATOM 1222 C CA . GLU A 1 170 ? 7.800 13.821 7.824 1.00 30.02 201 GLU A CA 1
ATOM 1223 C C . GLU A 1 170 ? 8.169 13.668 6.349 1.00 29.30 201 GLU A C 1
ATOM 1224 O O . GLU A 1 170 ? 9.319 13.862 5.964 1.00 28.21 201 GLU A O 1
ATOM 1230 N N . PHE A 1 171 ? 7.214 13.266 5.516 1.00 30.19 202 PHE A N 1
ATOM 1231 C CA . PHE A 1 171 ? 7.500 13.159 4.080 1.00 30.70 202 PHE A CA 1
ATOM 1232 C C . PHE A 1 171 ? 7.139 14.399 3.304 1.00 31.07 202 PHE A C 1
ATOM 1233 O O . PHE A 1 171 ? 7.347 14.454 2.097 1.00 30.30 202 PHE A O 1
ATOM 1241 N N . ASN A 1 172 ? 6.602 15.416 3.979 1.00 32.60 203 ASN A N 1
ATOM 1242 C CA . ASN A 1 172 ? 6.501 16.730 3.370 1.00 33.34 203 ASN A CA 1
ATOM 1243 C C . ASN A 1 172 ? 7.920 17.257 3.070 1.00 33.16 203 ASN A C 1
ATOM 1244 O O . ASN A 1 172 ? 8.865 16.949 3.770 1.00 30.97 203 ASN A O 1
ATOM 1249 N N . ARG A 1 173 ? 8.049 18.086 2.047 1.00 32.91 204 ARG A N 1
ATOM 1250 C CA . ARG A 1 173 ? 9.349 18.548 1.644 1.00 34.66 204 ARG A CA 1
ATOM 1251 C C . ARG A 1 173 ? 9.531 19.975 2.131 1.00 36.45 204 ARG A C 1
ATOM 1252 O O . ARG A 1 173 ? 8.580 20.750 2.156 1.00 37.85 204 ARG A O 1
ATOM 1260 N N . VAL A 1 174 ? 10.734 20.310 2.548 1.00 37.58 205 VAL A N 1
ATOM 1261 C CA . VAL A 1 174 ? 11.050 21.702 2.803 1.00 39.65 205 VAL A CA 1
ATOM 1262 C C . VAL A 1 174 ? 11.732 22.190 1.540 1.00 41.03 205 VAL A C 1
ATOM 1263 O O . VAL A 1 174 ? 12.759 21.643 1.098 1.00 41.60 205 VAL A O 1
ATOM 1267 N N . ALA A 1 175 ? 11.135 23.197 0.915 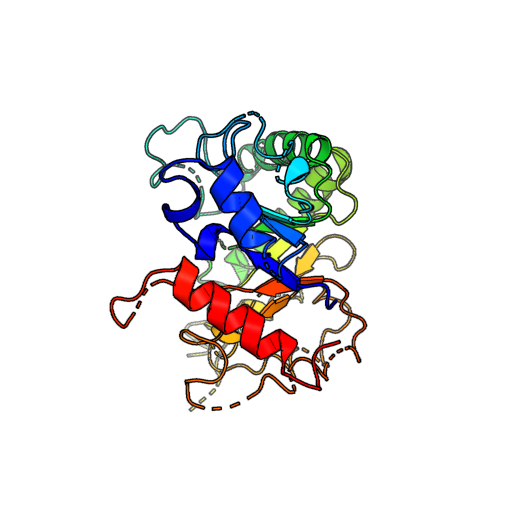1.00 43.82 206 ALA A N 1
ATOM 1268 C CA . ALA A 1 175 ? 11.683 23.765 -0.328 1.00 45.55 206 ALA A CA 1
ATOM 1269 C C . ALA A 1 175 ? 11.737 25.259 -0.197 1.00 46.99 206 ALA A C 1
ATOM 1270 O O . ALA A 1 175 ? 10.805 25.860 0.335 1.00 48.48 206 ALA A O 1
ATOM 1272 N N . THR A 1 176 ? 12.814 25.860 -0.687 1.00 47.91 207 THR A N 1
ATOM 1273 C CA . THR A 1 176 ? 12.940 27.311 -0.698 1.00 48.53 207 THR A CA 1
ATOM 1274 C C . THR A 1 176 ? 12.057 27.914 -1.803 1.00 49.42 207 THR A C 1
ATOM 1275 O O . THR A 1 176 ? 11.500 27.193 -2.647 1.00 48.78 207 THR A O 1
ATOM 1279 N N . LYS A 1 177 ? 11.945 29.240 -1.808 1.00 50.46 208 LYS A N 1
ATOM 1280 C CA . LYS A 1 177 ? 11.138 29.922 -2.813 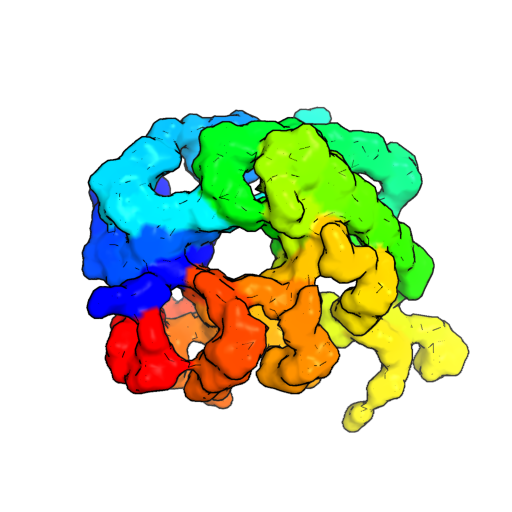1.00 51.88 208 LYS A CA 1
ATOM 1281 C C . LYS A 1 177 ? 11.778 29.768 -4.206 1.00 52.52 208 LYS A C 1
ATOM 1282 O O . LYS A 1 177 ? 11.069 29.506 -5.198 1.00 52.27 208 LYS A O 1
ATOM 1284 N N . GLU A 1 178 ? 13.114 29.914 -4.255 1.00 53.35 209 GLU A N 1
ATOM 1285 C CA . GLU A 1 178 ? 13.915 29.736 -5.485 1.00 53.76 209 GLU A CA 1
ATOM 1286 C C . GLU A 1 178 ? 13.898 28.274 -5.980 1.00 54.34 209 GLU A C 1
ATOM 1287 O O . GLU A 1 178 ? 13.973 28.023 -7.192 1.00 53.85 209 GLU A O 1
ATOM 1289 N N . GLN A 1 179 ? 13.804 27.321 -5.042 1.00 55.07 210 GLN A N 1
ATOM 1290 C CA . GLN A 1 179 ? 13.571 25.909 -5.397 1.00 55.87 210 GLN A CA 1
ATOM 1291 C C . GLN A 1 179 ? 12.184 25.730 -6.040 1.00 56.38 210 GLN A C 1
ATOM 1292 O O . GLN A 1 179 ? 12.067 25.104 -7.099 1.00 56.97 210 GLN A O 1
ATOM 1298 N N . GLN A 1 180 ? 11.143 26.289 -5.416 1.00 56.74 211 GLN A N 1
ATOM 1299 C CA . GLN A 1 180 ? 9.768 26.171 -5.933 1.00 56.68 211 GLN A CA 1
ATOM 1300 C C . GLN A 1 180 ? 9.540 26.996 -7.207 1.00 57.13 211 GLN A C 1
ATOM 1301 O O . GLN A 1 180 ? 10.386 27.815 -7.612 1.00 57.52 211 GLN A O 1
ATOM 1303 N N . PHE A 1 191 ? 4.342 14.073 -11.341 1.00 64.23 222 PHE A N 1
ATOM 1304 C CA . PHE A 1 191 ? 4.606 15.132 -10.361 1.00 64.17 222 PHE A CA 1
ATOM 1305 C C . PHE A 1 191 ? 6.102 15.185 -10.050 1.00 64.09 222 PHE A C 1
ATOM 1306 O O . PHE A 1 191 ? 6.775 14.153 -9.978 1.00 63.75 222 PHE A O 1
ATOM 1316 N N . LYS A 1 193 ? 9.566 16.246 -7.844 1.00 59.61 224 LYS A N 1
ATOM 1317 C CA . LYS A 1 193 ? 10.082 16.335 -6.480 1.00 57.26 224 LYS A CA 1
ATOM 1318 C C . LYS A 1 193 ? 10.914 17.629 -6.335 1.00 56.25 224 LYS A C 1
ATOM 1319 O O . LYS A 1 193 ? 11.872 17.828 -7.089 1.00 57.09 224 LYS A O 1
ATOM 1323 N N . VAL A 1 194 ? 10.528 18.534 -5.435 1.00 53.90 225 VAL A N 1
ATOM 1324 C CA . VAL A 1 194 ? 11.309 19.762 -5.201 1.00 52.61 225 VAL A CA 1
ATOM 1325 C C . VAL A 1 194 ? 11.484 19.925 -3.702 1.00 49.15 225 VAL A C 1
ATOM 1326 O O . VAL A 1 194 ? 10.499 19.875 -2.967 1.00 48.21 225 VAL A O 1
ATOM 1330 N N . GLY A 1 195 ? 12.727 20.139 -3.265 1.00 45.67 226 GLY A N 1
ATOM 1331 C CA . GLY A 1 195 ? 13.032 20.214 -1.830 1.00 42.64 226 GLY A CA 1
ATOM 1332 C C . GLY A 1 195 ? 13.251 18.831 -1.227 1.00 40.30 226 GLY A C 1
ATOM 1333 O O . GLY A 1 195 ? 13.019 17.821 -1.865 1.00 40.11 226 GLY A O 1
ATOM 1334 N N . ASP A 1 196 ? 13.689 18.808 0.019 1.00 36.69 227 ASP A N 1
ATOM 1335 C CA . ASP A 1 196 ? 14.071 17.585 0.704 1.00 35.12 227 ASP A CA 1
ATOM 1336 C C . ASP A 1 196 ? 12.984 17.134 1.640 1.00 32.50 227 ASP A C 1
ATOM 1337 O O . ASP A 1 196 ? 12.422 17.966 2.347 1.00 30.33 227 ASP A O 1
ATOM 1342 N N . GLN A 1 197 ? 12.727 15.821 1.698 1.00 30.62 228 GLN A N 1
ATOM 1343 C CA . GLN A 1 197 ? 11.783 15.303 2.653 1.00 29.56 228 GLN A CA 1
ATOM 1344 C C . GLN A 1 197 ? 12.345 15.481 4.062 1.00 29.95 228 GLN A C 1
ATOM 1345 O O . GLN A 1 197 ? 13.519 15.179 4.321 1.00 28.73 228 GLN A O 1
ATOM 1351 N N . ILE A 1 198 ? 11.493 15.932 4.973 1.00 29.43 229 ILE A N 1
ATOM 1352 C CA . ILE A 1 198 ? 11.903 16.093 6.382 1.00 28.95 229 ILE A CA 1
ATOM 1353 C C . ILE A 1 198 ? 12.530 14.833 6.941 1.00 28.59 229 ILE A C 1
ATOM 1354 O O . ILE A 1 198 ? 13.561 14.899 7.594 1.00 29.24 229 ILE A O 1
ATOM 1359 N N . TYR A 1 199 ? 11.934 13.663 6.699 1.00 28.95 230 TYR A N 1
ATOM 1360 C CA . TYR A 1 199 ? 12.474 12.416 7.243 1.00 28.82 230 TYR A CA 1
ATOM 1361 C C . TYR A 1 199 ? 13.922 12.153 6.792 1.00 28.90 230 TYR A C 1
ATOM 1362 O O . TYR A 1 199 ? 14.759 11.636 7.580 1.00 29.87 230 TYR A O 1
ATOM 1371 N N . ASP A 1 200 ? 14.204 12.436 5.522 1.00 28.67 231 ASP A N 1
ATOM 1372 C CA . ASP A 1 200 ? 15.582 12.312 4.998 1.00 29.36 231 ASP A CA 1
ATOM 1373 C C . ASP A 1 200 ? 16.556 13.233 5.719 1.00 29.74 231 ASP A C 1
ATOM 1374 O O . ASP A 1 200 ? 17.680 12.833 5.984 1.00 29.05 231 ASP A O 1
ATOM 1379 N N . LEU A 1 201 ? 16.123 14.441 6.065 1.00 30.14 232 LEU A N 1
ATOM 1380 C CA . LEU A 1 201 ? 16.941 15.348 6.842 1.00 30.54 232 LEU A CA 1
ATOM 1381 C C . LEU A 1 201 ? 17.138 14.802 8.261 1.00 30.34 232 LEU A C 1
ATOM 1382 O O . LEU A 1 201 ? 18.217 14.965 8.850 1.00 30.52 232 LEU A O 1
ATOM 1395 N N . LEU A 1 203 ? 17.197 11.600 9.225 1.00 30.74 234 LEU A N 1
ATOM 1396 C CA . LEU A 1 203 ? 18.201 10.533 9.076 1.00 30.46 234 LEU A CA 1
ATOM 1397 C C . LEU A 1 203 ? 19.589 11.123 8.925 1.00 30.79 234 LEU A C 1
ATOM 1398 O O . LEU A 1 203 ? 20.539 10.711 9.603 1.00 31.01 234 LEU A O 1
ATOM 1403 N N . LYS A 1 204 ? 19.729 12.090 8.044 1.00 31.33 235 LYS A N 1
ATOM 1404 C CA . LYS A 1 204 ? 21.065 12.652 7.767 1.00 32.14 235 LYS A CA 1
ATOM 1405 C C . LYS A 1 204 ? 21.739 13.316 8.966 1.00 31.88 235 LYS A C 1
ATOM 1406 O O . LYS A 1 204 ? 22.975 13.207 9.150 1.00 31.62 235 LYS A O 1
ATOM 1412 N N . ASP A 1 205 ? 20.953 14.048 9.743 1.00 30.53 236 ASP A N 1
ATOM 1413 C CA . ASP A 1 205 ? 21.478 14.964 10.743 1.00 31.39 236 ASP A CA 1
ATOM 1414 C C . ASP A 1 205 ? 21.270 14.553 12.191 1.00 30.76 236 ASP A C 1
ATOM 1415 O O . ASP A 1 205 ? 21.553 15.337 13.089 1.00 32.07 236 ASP A O 1
ATOM 1420 N N . THR A 1 206 ? 20.818 13.330 12.412 1.00 31.26 237 THR A N 1
ATOM 1421 C CA . THR A 1 206 ? 20.806 12.726 13.748 1.00 31.05 237 THR A CA 1
ATOM 1422 C C . THR A 1 206 ? 21.962 11.723 13.772 1.00 31.2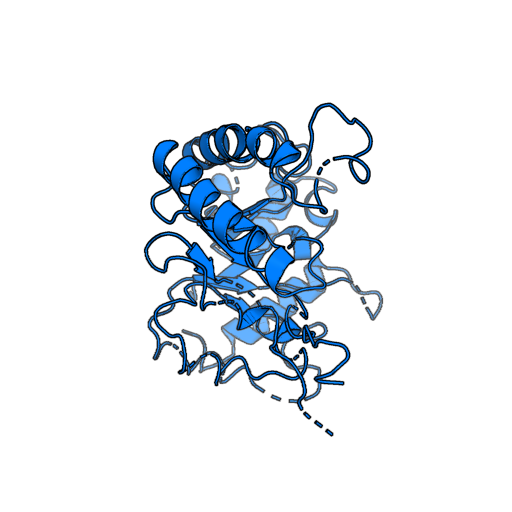9 237 THR A C 1
ATOM 1423 O O . THR A 1 206 ? 22.334 11.167 12.747 1.00 32.99 237 THR A O 1
ATOM 1427 N N . ASP A 1 207 ? 22.571 11.579 14.932 1.00 31.20 238 ASP A N 1
ATOM 1428 C CA . ASP A 1 207 ? 23.777 10.751 15.150 1.00 30.45 238 ASP A CA 1
ATOM 1429 C C . ASP A 1 207 ? 23.294 9.307 15.277 1.00 30.78 238 ASP A C 1
ATOM 1430 O O . ASP A 1 207 ? 22.533 9.004 16.193 1.00 30.70 238 ASP A O 1
ATOM 1435 N N . PRO A 1 208 ? 23.756 8.398 14.393 1.00 32.02 239 PRO A N 1
ATOM 1436 C CA . PRO A 1 208 ? 23.270 7.009 14.492 1.00 32.59 239 PRO A CA 1
ATOM 1437 C C . PRO A 1 208 ? 23.603 6.277 15.780 1.00 31.78 239 PRO A C 1
ATOM 1438 O O . PRO A 1 208 ? 22.948 5.270 16.083 1.00 32.53 239 PRO A O 1
ATOM 1442 N N . SER A 1 209 ? 24.562 6.769 16.537 1.00 32.00 240 SER A N 1
ATOM 1443 C CA . SER A 1 209 ? 24.933 6.161 17.804 1.00 32.11 240 SER A CA 1
ATOM 1444 C C . SER A 1 209 ? 24.014 6.655 18.917 1.00 31.88 240 SER A C 1
ATOM 1445 O O . SER A 1 209 ? 24.099 6.183 20.044 1.00 31.72 240 SER A O 1
ATOM 1448 N N . LYS A 1 210 ? 23.172 7.633 18.602 1.00 30.70 241 LYS A N 1
ATOM 1449 C CA . LYS A 1 210 ? 22.283 8.249 19.600 1.00 30.57 241 LYS A CA 1
ATOM 1450 C C . LYS A 1 210 ? 20.760 8.150 19.328 1.00 30.14 241 LYS A C 1
ATOM 1451 O O . LYS A 1 210 ? 19.968 8.052 20.283 1.00 29.68 241 LYS A O 1
ATOM 1457 N N . VAL A 1 211 ? 20.376 8.209 18.046 1.00 30.21 242 VAL A N 1
ATOM 1458 C CA . VAL A 1 211 ? 18.958 8.274 17.610 1.00 29.80 242 VAL A CA 1
ATOM 1459 C C . VAL A 1 211 ? 18.665 7.129 16.669 1.00 30.93 242 VAL A C 1
ATOM 1460 O O . VAL A 1 211 ? 19.457 6.861 15.768 1.00 30.35 242 VAL A O 1
ATOM 1464 N N . TYR A 1 212 ? 17.532 6.465 16.897 1.00 30.36 243 TYR A N 1
ATOM 1465 C CA . TYR A 1 212 ? 17.066 5.403 16.003 1.00 30.48 243 TYR A CA 1
ATOM 1466 C C . TYR A 1 212 ? 15.616 5.705 15.690 1.00 30.99 243 TYR A C 1
ATOM 1467 O O . TYR A 1 212 ? 14.966 6.559 16.323 1.00 30.32 243 TYR A O 1
ATOM 1476 N N . PHE A 1 213 ? 15.096 4.969 14.726 1.00 30.33 244 PHE A N 1
ATOM 1477 C CA . PHE A 1 213 ? 13.769 5.178 14.216 1.00 30.94 244 PHE A CA 1
ATOM 1478 C C . PHE A 1 213 ? 12.854 3.958 14.382 1.00 31.24 244 PHE A C 1
ATOM 1479 O O . PHE A 1 213 ? 13.279 2.794 14.197 1.00 31.94 244 PHE A O 1
ATOM 1487 N N . GLU A 1 214 ? 11.610 4.236 14.779 1.00 32.08 245 GLU A N 1
ATOM 1488 C CA . GLU A 1 214 ? 10.552 3.231 14.790 1.00 31.74 245 GLU A CA 1
ATOM 1489 C C . GLU A 1 214 ? 9.713 3.602 13.591 1.00 31.79 245 GLU A C 1
ATOM 1490 O O . GLU A 1 214 ? 8.915 4.532 13.688 1.00 29.29 245 GLU A O 1
ATOM 1504 N N . ASP A 1 216 ? 6.751 3.580 11.139 1.00 31.22 247 ASP A N 1
ATOM 1505 C CA . ASP A 1 216 ? 5.350 3.161 11.024 1.00 31.01 247 ASP A CA 1
ATOM 1506 C C . ASP A 1 216 ? 5.109 2.906 9.554 1.00 30.54 247 ASP A C 1
ATOM 1507 O O . ASP A 1 216 ? 5.088 3.838 8.735 1.00 31.31 247 ASP A O 1
ATOM 1512 N N . VAL A 1 217 ? 4.901 1.635 9.230 1.00 31.11 248 VAL A N 1
ATOM 1513 C CA . VAL A 1 217 ? 4.848 1.275 7.808 1.00 30.21 248 VAL A CA 1
ATOM 1514 C C . VAL A 1 217 ? 3.643 1.891 7.099 1.00 29.68 248 VAL A C 1
ATOM 1515 O O . VAL A 1 217 ? 3.734 2.193 5.903 1.00 29.35 248 VAL A O 1
ATOM 1519 N N . TYR A 1 218 ? 2.487 1.987 7.781 1.00 29.19 249 TYR A N 1
ATOM 1520 C CA . TYR A 1 218 ? 1.288 2.545 7.178 1.00 29.31 249 TYR A CA 1
ATOM 1521 C C . TYR A 1 218 ? 1.479 4.043 6.891 1.00 30.06 249 TYR A C 1
ATOM 1522 O O . TYR A 1 218 ? 1.163 4.541 5.785 1.00 29.64 249 TYR A O 1
ATOM 1531 N N . TRP A 1 219 ? 1.943 4.779 7.903 1.00 30.05 250 TRP A N 1
ATOM 1532 C CA . TRP A 1 219 ? 2.067 6.205 7.700 1.00 29.76 250 TRP A CA 1
ATOM 1533 C C . TRP A 1 219 ? 3.151 6.539 6.692 1.00 29.91 250 TRP A C 1
ATOM 1534 O O . TRP A 1 219 ? 3.105 7.583 6.056 1.00 29.29 250 TRP A O 1
ATOM 1545 N N . THR A 1 220 ? 4.127 5.669 6.520 1.00 27.37 251 THR A N 1
ATOM 1546 C CA . THR A 1 220 ? 5.153 5.811 5.449 1.00 27.83 251 THR A CA 1
ATOM 1547 C C . THR A 1 220 ? 4.505 5.747 4.073 1.00 27.32 251 THR A C 1
ATOM 1548 O O . THR A 1 220 ? 4.690 6.643 3.211 1.00 27.12 251 THR A O 1
ATOM 1552 N N . VAL A 1 221 ? 3.647 4.746 3.885 1.00 28.24 252 VAL A N 1
ATOM 1553 C CA . VAL A 1 221 ? 2.880 4.651 2.657 1.00 28.24 252 VAL A CA 1
ATOM 1554 C C . VAL A 1 221 ? 1.951 5.875 2.454 1.00 29.71 252 VAL A C 1
ATOM 1555 O O . VAL A 1 221 ? 1.836 6.400 1.342 1.00 29.76 252 VAL A O 1
ATOM 1567 N N . GLY A 1 223 ? 2.589 8.712 3.337 1.00 27.44 254 GLY A N 1
ATOM 1568 C CA . GLY A 1 223 ? 3.483 9.782 2.899 1.00 27.23 254 GLY A CA 1
ATOM 1569 C C . GLY A 1 223 ? 4.107 9.595 1.520 1.00 28.08 254 GLY A C 1
ATOM 1570 O O . GLY A 1 223 ? 5.117 10.246 1.199 1.00 28.48 254 GLY A O 1
ATOM 1571 N N A GLN A 1 224 ? 3.522 8.681 0.738 0.70 28.72 255 GLN A N 1
ATOM 1572 N N B GLN A 1 224 ? 3.495 8.716 0.724 0.30 27.95 255 GLN A N 1
ATOM 1573 C CA A GLN A 1 224 ? 3.900 8.403 -0.650 0.70 29.66 255 GLN A CA 1
ATOM 1574 C CA B GLN A 1 224 ? 3.914 8.432 -0.642 0.30 27.86 255 GLN A CA 1
ATOM 1575 C C A GLN A 1 224 ? 5.265 7.737 -0.757 0.70 29.29 255 GLN A C 1
ATOM 1576 C C B GLN A 1 224 ? 5.349 7.913 -0.692 0.30 28.48 255 GLN A C 1
ATOM 1577 O O A GLN A 1 224 ? 5.850 7.709 -1.842 0.70 29.49 255 GLN A O 1
ATOM 1578 O O B GLN A 1 224 ? 6.092 8.222 -1.633 0.30 28.05 255 GLN A O 1
ATOM 1589 N N . ASN A 1 225 ? 5.739 7.171 0.342 1.00 29.60 256 ASN A N 1
ATOM 1590 C CA . ASN A 1 225 ? 7.058 6.505 0.386 1.00 30.14 256 ASN A CA 1
ATOM 1591 C C . ASN A 1 225 ? 6.941 5.011 0.690 1.00 30.56 256 ASN A C 1
ATOM 1592 O O . ASN A 1 225 ? 5.932 4.515 1.196 1.00 30.78 256 ASN A O 1
ATOM 1597 N N . ASP A 1 226 ? 8.015 4.281 0.390 1.00 30.73 257 ASP A N 1
ATOM 1598 C CA . ASP A 1 226 ? 8.029 2.812 0.527 1.00 30.82 257 ASP A CA 1
ATOM 1599 C C . ASP A 1 226 ? 8.832 2.385 1.730 1.00 30.22 257 ASP A C 1
ATOM 1600 O O . ASP A 1 226 ? 10.038 2.563 1.718 1.00 30.73 257 ASP A O 1
ATOM 1605 N N . PRO A 1 227 ? 8.177 1.767 2.735 1.00 29.53 258 PRO A N 1
ATOM 1606 C CA . PRO A 1 227 ? 8.911 1.350 3.914 1.00 28.86 258 PRO A CA 1
ATOM 1607 C C . PRO A 1 227 ? 9.941 0.271 3.616 1.00 29.62 258 PRO A C 1
ATOM 1608 O O . PRO A 1 227 ? 10.960 0.189 4.296 1.00 30.19 258 PRO A O 1
ATOM 1612 N N . VAL A 1 228 ? 9.712 -0.529 2.589 1.00 29.30 259 VAL A N 1
ATOM 1613 C CA . VAL A 1 228 ? 10.712 -1.546 2.227 1.00 30.24 259 VAL A CA 1
ATOM 1614 C C . VAL A 1 228 ? 11.993 -0.904 1.705 1.00 31.20 259 VAL A C 1
ATOM 1615 O O . VAL A 1 228 ? 13.088 -1.284 2.103 1.00 30.27 259 VAL A O 1
ATOM 1619 N N . GLU A 1 229 ? 11.867 0.068 0.804 1.00 31.98 260 GLU A N 1
ATOM 1620 C CA . GLU A 1 229 ? 13.014 0.843 0.340 1.00 32.56 260 GLU A CA 1
ATOM 1621 C C . GLU A 1 229 ? 13.762 1.535 1.476 1.00 30.60 260 GLU A C 1
ATOM 1622 O O . GLU A 1 229 ? 15.001 1.567 1.475 1.00 31.23 260 GLU A O 1
ATOM 1628 N N . TYR A 1 230 ? 13.030 2.121 2.422 1.00 29.94 261 TYR A N 1
ATOM 1629 C CA . TYR A 1 230 ? 13.656 2.768 3.582 1.00 30.19 261 TYR A CA 1
ATOM 1630 C C . TYR A 1 230 ? 14.465 1.771 4.425 1.00 30.22 261 TYR A C 1
ATOM 1631 O O . TYR A 1 230 ? 15.607 2.058 4.835 1.00 29.91 261 TYR A O 1
ATOM 1656 N N . GLN A 1 232 ? 15.784 -0.999 3.347 1.00 30.78 263 GLN A N 1
ATOM 1657 C CA . GLN A 1 232 ? 16.951 -1.423 2.545 1.00 31.50 263 GLN A CA 1
ATOM 1658 C C . GLN A 1 232 ? 18.034 -0.362 2.550 1.00 32.60 263 GLN A C 1
ATOM 1659 O O . GLN A 1 232 ? 19.224 -0.677 2.598 1.00 31.65 263 GLN A O 1
ATOM 1665 N N . LYS A 1 233 ? 17.620 0.899 2.477 1.00 32.99 264 LYS A N 1
ATOM 1666 C CA . LYS A 1 233 ? 18.584 2.025 2.413 1.00 33.96 264 LYS A CA 1
ATOM 1667 C C . LYS A 1 233 ? 19.200 2.359 3.757 1.00 33.48 264 LYS A C 1
ATOM 1668 O O . LYS A 1 233 ? 20.385 2.709 3.820 1.00 33.32 264 LYS A O 1
ATOM 1671 N N . HIS A 1 234 ? 18.421 2.244 4.835 1.00 33.26 265 HIS A N 1
ATOM 1672 C CA . HIS A 1 234 ? 18.849 2.632 6.187 1.00 32.39 265 HIS A CA 1
ATOM 1673 C C . HIS A 1 234 ? 18.697 1.524 7.216 1.00 32.73 265 HIS A C 1
ATOM 1674 O O . HIS A 1 234 ? 18.111 1.727 8.298 1.00 32.69 265 HIS A O 1
ATOM 1681 N N . PRO A 1 235 ? 19.283 0.337 6.935 1.00 33.06 266 PRO A N 1
ATOM 1682 C CA . PRO A 1 235 ? 19.147 -0.813 7.837 1.00 33.47 266 PRO A CA 1
ATOM 1683 C C . PRO A 1 235 ? 19.804 -0.558 9.181 1.00 34.64 266 PRO A C 1
ATOM 1684 O O . PRO A 1 235 ? 19.461 -1.206 10.155 1.00 36.58 266 PRO A O 1
ATOM 1688 N N . ASP A 1 236 ? 20.732 0.390 9.235 1.00 35.14 267 ASP A N 1
ATOM 1689 C CA . ASP A 1 236 ? 21.401 0.778 10.479 1.00 35.93 267 ASP A CA 1
ATOM 1690 C C . ASP A 1 236 ? 20.572 1.706 11.395 1.00 36.08 267 ASP A C 1
ATOM 1691 O O . ASP A 1 236 ? 20.937 1.904 12.563 1.00 37.83 267 ASP A O 1
ATOM 1696 N N . ARG A 1 237 ? 19.513 2.304 10.859 1.00 33.97 268 ARG A N 1
ATOM 1697 C CA . ARG A 1 237 ? 18.764 3.334 11.580 1.00 33.05 268 ARG A CA 1
ATOM 1698 C C . ARG A 1 237 ? 17.366 2.912 12.007 1.00 33.48 268 ARG A C 1
ATOM 1699 O O . ARG A 1 237 ? 16.844 3.418 12.992 1.00 33.32 268 ARG A O 1
ATOM 1707 N N . ILE A 1 238 ? 16.728 2.039 11.236 1.00 34.05 269 ILE A N 1
ATOM 1708 C CA . ILE A 1 238 ? 15.331 1.656 11.526 1.00 33.75 269 ILE A CA 1
ATOM 1709 C C . ILE A 1 238 ? 15.348 0.367 12.330 1.00 35.03 269 ILE A C 1
ATOM 1710 O O . ILE A 1 238 ? 15.675 -0.682 11.776 1.00 35.90 269 ILE A O 1
ATOM 1715 N N . LYS A 1 239 ? 15.053 0.457 13.622 1.00 34.25 270 LYS A N 1
ATOM 1716 C CA . LYS A 1 239 ? 15.257 -0.635 14.562 1.00 35.61 270 LYS A CA 1
ATOM 1717 C C . LYS A 1 239 ? 13.994 -1.269 15.115 1.00 34.34 270 LYS A C 1
ATOM 1718 O O . LYS A 1 239 ? 14.071 -2.334 15.717 1.00 34.81 270 LYS A O 1
ATOM 1724 N N . VAL A 1 240 ? 12.852 -0.607 14.943 1.00 32.71 271 VAL A N 1
ATOM 1725 C CA . VAL A 1 240 ? 11.561 -1.093 15.440 1.00 32.57 271 VAL A CA 1
ATOM 1726 C C . VAL A 1 240 ? 10.523 -0.742 14.395 1.00 32.61 271 VAL A C 1
ATOM 1727 O O . VAL A 1 240 ? 10.697 0.231 13.706 1.00 32.13 271 VAL A O 1
ATOM 1731 N N . LEU A 1 241 ? 9.451 -1.537 14.240 1.00 31.49 272 LEU A N 1
ATOM 1732 C CA . LEU A 1 241 ? 8.365 -1.147 13.348 1.00 32.06 272 LEU A CA 1
ATOM 1733 C C . LEU A 1 241 ? 7.004 -1.011 14.037 1.00 31.31 272 LEU A C 1
ATOM 1734 O O . LEU A 1 241 ? 6.730 -1.660 15.027 1.00 31.60 272 LEU A O 1
ATOM 1739 N N . HIS A 1 242 ? 6.165 -0.129 13.504 1.00 30.90 273 HIS A N 1
ATOM 1740 C CA . HIS A 1 242 ? 4.732 -0.243 13.698 1.00 30.06 273 HIS A CA 1
ATOM 1741 C C . HIS A 1 242 ? 4.147 -0.930 12.485 1.00 30.48 273 HIS A C 1
ATOM 1742 O O . HIS A 1 242 ? 4.407 -0.522 11.343 1.00 30.44 273 HIS A O 1
ATOM 1749 N N . ILE A 1 243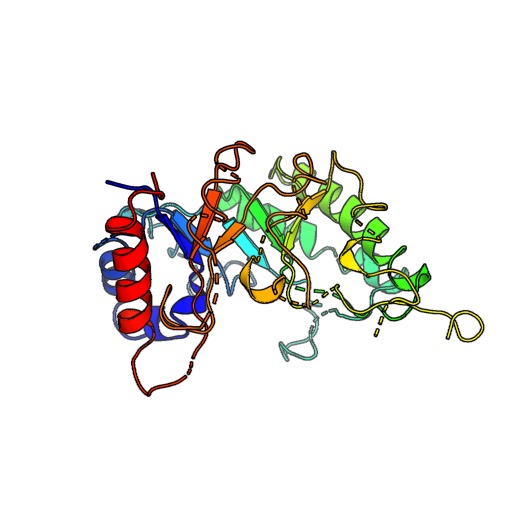 ? 3.398 -2.006 12.746 1.00 30.68 274 ILE A N 1
ATOM 1750 C CA . ILE A 1 243 ? 2.679 -2.767 11.728 1.00 31.07 274 ILE A CA 1
ATOM 1751 C C . ILE A 1 243 ? 1.219 -2.338 11.830 1.00 30.37 274 ILE A C 1
ATOM 1752 O O . ILE A 1 243 ? 0.551 -2.515 12.863 1.00 30.62 274 ILE A O 1
ATOM 1757 N N . LYS A 1 244 ? 0.743 -1.709 10.753 1.00 30.38 275 LYS A N 1
ATOM 1758 C CA . LYS A 1 244 ? -0.522 -1.002 10.733 1.00 29.89 275 LYS A CA 1
ATOM 1759 C C . LYS A 1 244 ? -1.074 -1.020 9.323 1.00 29.81 275 LYS A C 1
ATOM 1760 O O . LYS A 1 244 ? -0.277 -1.020 8.371 1.00 29.08 275 LYS A O 1
ATOM 1766 N N . ASP A 1 245 ? -2.403 -0.995 9.192 1.00 28.90 276 ASP A N 1
ATOM 1767 C CA . ASP A 1 245 ? -3.114 -0.925 7.903 1.00 28.86 276 ASP A CA 1
ATOM 1768 C C . ASP A 1 245 ? -4.119 0.232 8.075 1.00 29.52 276 ASP A C 1
ATOM 1769 O O . ASP A 1 245 ? -4.062 0.951 9.083 1.00 30.12 276 ASP A O 1
ATOM 1774 N N A ARG A 1 246 ? -5.013 0.432 7.115 0.80 30.20 277 ARG A N 1
ATOM 1775 N N B ARG A 1 246 ? -5.026 0.418 7.124 0.20 29.67 277 ARG A N 1
ATOM 1776 C CA A ARG A 1 246 ? -6.101 1.401 7.266 0.80 31.11 277 ARG A CA 1
ATOM 1777 C CA B ARG A 1 246 ? -6.068 1.416 7.313 0.20 29.83 277 ARG A CA 1
ATOM 1778 C C A ARG A 1 246 ? -6.951 1.047 8.484 0.80 31.63 277 ARG A C 1
ATOM 1779 C C B ARG A 1 246 ? -6.847 1.019 8.556 0.20 30.41 277 ARG A C 1
ATOM 1780 O O A ARG A 1 246 ? -7.314 1.928 9.304 0.80 31.48 277 ARG A O 1
ATOM 1781 O O B ARG A 1 246 ? -7.015 1.828 9.477 0.20 30.35 277 ARG A O 1
ATOM 1796 N N . ALA A 1 247 ? -7.261 -0.249 8.595 1.00 30.56 278 ALA A N 1
ATOM 1797 C CA . ALA A 1 247 ? -8.014 -0.797 9.733 1.00 30.92 278 ALA A CA 1
ATOM 1798 C C . ALA A 1 247 ? -7.537 -2.220 9.985 1.00 30.32 278 ALA A C 1
ATOM 1799 O O . ALA A 1 247 ? -6.365 -2.410 10.229 1.00 31.06 278 ALA A O 1
ATOM 1801 N N . VAL A 1 248 ? -8.405 -3.232 9.933 1.00 30.16 279 VAL A N 1
ATOM 1802 C CA . VAL A 1 248 ? -7.918 -4.585 10.145 1.00 30.18 279 VAL A CA 1
ATOM 1803 C C . VAL A 1 248 ? -6.921 -4.985 9.046 1.00 30.00 279 VAL A C 1
ATOM 1804 O O . VAL A 1 248 ? -7.156 -4.750 7.844 1.00 29.66 279 VAL A O 1
ATOM 1808 N N . PHE A 1 249 ? -5.815 -5.606 9.475 1.00 29.69 280 PHE A N 1
ATOM 1809 C CA . PHE A 1 249 ? -4.765 -6.022 8.558 1.00 30.44 280 PHE A CA 1
ATOM 1810 C C . PHE A 1 249 ? -5.308 -6.827 7.388 1.00 30.09 280 PHE A C 1
ATOM 1811 O O . PHE A 1 249 ? -6.119 -7.766 7.555 1.00 28.94 280 PHE A O 1
ATOM 1819 N N . GLY A 1 250 ? -4.866 -6.453 6.185 1.00 30.29 281 GLY A N 1
ATOM 1820 C CA . GLY A 1 250 ? -5.222 -7.168 4.980 1.00 30.47 281 GLY A CA 1
ATOM 1821 C C . GLY A 1 250 ? -6.550 -6.874 4.337 1.00 30.76 281 GLY A C 1
ATOM 1822 O O . GLY A 1 250 ? -6.865 -7.448 3.331 1.00 32.00 281 GLY A O 1
ATOM 1823 N N A GLN A 1 251 ? -7.332 -5.970 4.895 0.80 31.80 282 GLN A N 1
ATOM 1824 N N B GLN A 1 251 ? -7.315 -5.954 4.918 0.20 30.63 282 GLN A N 1
ATOM 1825 C CA A GLN A 1 251 ? -8.669 -5.683 4.346 0.80 32.13 282 GLN A CA 1
ATOM 1826 C CA B GLN A 1 251 ? -8.668 -5.640 4.443 0.20 30.20 282 GLN A CA 1
ATOM 1827 C C A GLN A 1 251 ? -8.736 -4.475 3.419 0.80 30.99 282 GLN A C 1
ATOM 1828 C C B GLN A 1 251 ? -8.752 -4.404 3.540 0.20 30.26 282 GLN A C 1
ATOM 1829 O O A GLN A 1 251 ? -9.782 -4.204 2.850 0.80 31.25 282 GLN A O 1
ATOM 1830 O O B GLN A 1 251 ? -9.842 -4.001 3.156 0.20 30.29 282 GLN A O 1
ATOM 1841 N N . SER A 1 252 ? -7.608 -3.806 3.215 1.00 30.57 283 SER A N 1
ATOM 1842 C CA . SER A 1 252 ? -7.547 -2.664 2.310 1.00 30.39 283 SER A CA 1
ATOM 1843 C C . SER A 1 252 ? -6.702 -3.065 1.128 1.00 31.30 283 SER A C 1
ATOM 1844 O O . SER A 1 252 ? -6.099 -4.145 1.119 1.00 32.37 283 SER A O 1
ATOM 1847 N N . GLY A 1 253 ? -6.617 -2.185 0.143 1.00 30.19 284 GLY A N 1
ATOM 1848 C CA . GLY A 1 253 ? -5.732 -2.391 -0.996 1.00 30.41 284 GLY A CA 1
ATOM 1849 C C . GLY A 1 253 ? -4.320 -1.893 -0.824 1.00 30.00 284 GLY A C 1
ATOM 1850 O O . GLY A 1 253 ? -3.518 -1.968 -1.746 1.00 28.78 284 GLY A O 1
ATOM 1872 N N . ASN A 1 256 ? 1.706 -4.229 1.658 1.00 31.03 287 ASN A N 1
ATOM 1873 C CA . ASN A 1 256 ? 2.255 -5.521 1.302 1.00 29.65 287 ASN A CA 1
ATOM 1874 C C . ASN A 1 256 ? 2.967 -6.065 2.553 1.00 30.11 287 ASN A C 1
ATOM 1875 O O . ASN A 1 256 ? 4.190 -5.913 2.724 1.00 28.79 287 ASN A O 1
ATOM 1880 N N . PHE A 1 257 ? 2.206 -6.693 3.431 1.00 29.98 288 PHE A N 1
ATOM 1881 C CA . PHE A 1 257 ? 2.814 -7.221 4.665 1.00 30.29 288 PHE A CA 1
ATOM 1882 C C . PHE A 1 257 ? 3.820 -8.373 4.416 1.00 30.41 288 PHE A C 1
ATOM 1883 O O . PHE A 1 257 ? 4.813 -8.462 5.146 1.00 30.20 288 PHE A O 1
ATOM 1891 N N . GLU A 1 258 ? 3.617 -9.188 3.390 1.00 30.67 289 GLU A N 1
ATOM 1892 C CA . GLU A 1 258 ? 4.588 -10.252 3.100 1.00 31.34 289 GLU A CA 1
ATOM 1893 C C . GLU A 1 258 ? 5.968 -9.650 2.861 1.00 30.51 289 GLU A C 1
ATOM 1894 O O . GLU A 1 258 ? 6.947 -10.111 3.436 1.00 31.33 289 GLU A O 1
ATOM 1908 N N . ILE A 1 260 ? 6.987 -6.525 3.652 1.00 29.13 291 ILE A N 1
ATOM 1909 C CA . ILE A 1 260 ? 7.390 -5.805 4.854 1.00 29.84 291 ILE A CA 1
ATOM 1910 C C . ILE A 1 260 ? 8.044 -6.767 5.865 1.00 29.68 291 ILE A C 1
ATOM 1911 O O . ILE A 1 260 ? 9.129 -6.485 6.358 1.00 29.82 291 ILE A O 1
ATOM 1916 N N . PHE A 1 261 ? 7.406 -7.903 6.145 1.00 30.34 292 PHE A N 1
ATOM 1917 C CA . PHE A 1 261 ? 8.001 -8.864 7.095 1.00 31.08 292 PHE A CA 1
ATOM 1918 C C . PHE A 1 261 ? 9.270 -9.534 6.567 1.00 31.03 292 PHE A C 1
ATOM 1919 O O . PHE A 1 261 ? 10.211 -9.753 7.321 1.00 31.66 292 PHE A O 1
ATOM 1927 N N A LYS A 1 262 ? 9.303 -9.842 5.280 0.80 31.19 293 LYS A N 1
ATOM 1928 N N B LYS A 1 262 ? 9.294 -9.865 5.278 0.20 30.36 293 LYS A N 1
ATOM 1929 C CA A LYS A 1 262 ? 10.508 -10.394 4.681 0.80 31.12 293 LYS A CA 1
ATOM 1930 C CA B LYS A 1 262 ? 10.503 -10.430 4.672 0.20 29.63 293 LYS A CA 1
ATOM 1931 C C A LYS A 1 262 ? 11.671 -9.447 4.928 0.80 30.40 293 LYS A C 1
ATOM 1932 C C B LYS A 1 262 ? 11.680 -9.467 4.842 0.20 29.73 293 LYS A C 1
ATOM 1933 O O A LYS A 1 262 ? 12.782 -9.856 5.355 0.80 29.26 293 LYS A O 1
ATOM 1934 O O B LYS A 1 262 ? 12.803 -9.894 5.145 0.20 29.47 293 LYS A O 1
ATOM 1945 N N . GLN A 1 263 ? 11.427 -8.170 4.660 1.00 29.67 294 GLN A N 1
ATOM 1946 C CA . GLN A 1 263 ? 12.472 -7.185 4.818 1.00 29.50 294 GLN A CA 1
ATOM 1947 C C . GLN A 1 263 ? 12.847 -6.981 6.302 1.00 29.73 294 GLN A C 1
ATOM 1948 O O . GLN A 1 263 ? 14.016 -6.793 6.622 1.00 30.15 294 GLN A O 1
ATOM 1962 N N . TYR A 1 265 ? 12.847 -9.199 8.710 1.00 31.79 296 TYR A N 1
ATOM 1963 C CA . TYR A 1 265 ? 13.677 -10.347 9.092 1.00 31.44 296 TYR A CA 1
ATOM 1964 C C . TYR A 1 265 ? 15.058 -10.266 8.444 1.00 31.98 296 TYR A C 1
ATOM 1965 O O . TYR A 1 265 ? 16.043 -10.495 9.130 1.00 32.35 296 TYR A O 1
ATOM 1974 N N . ALA A 1 266 ? 15.140 -9.896 7.162 1.00 32.42 297 ALA A N 1
ATOM 1975 C CA . ALA A 1 266 ? 16.423 -9.689 6.489 1.00 32.33 297 ALA A CA 1
ATOM 1976 C C . ALA A 1 266 ? 17.279 -8.645 7.239 1.00 32.63 297 ALA A C 1
ATOM 1977 O O . ALA A 1 266 ? 18.496 -8.781 7.383 1.00 32.40 297 ALA A O 1
ATOM 1979 N N . ASN A 1 267 ? 16.628 -7.605 7.728 1.00 32.82 298 ASN A N 1
ATOM 1980 C CA . ASN A 1 267 ? 17.322 -6.560 8.461 1.00 33.27 298 ASN A CA 1
ATOM 1981 C C . ASN A 1 267 ? 17.678 -6.910 9.895 1.00 34.10 298 ASN A C 1
ATOM 1982 O O . ASN A 1 267 ? 18.476 -6.210 10.517 1.00 34.82 298 ASN A O 1
ATOM 1987 N N . GLY A 1 268 ? 17.098 -7.979 10.418 1.00 34.34 299 GLY A N 1
ATOM 1988 C CA . GLY A 1 268 ? 17.321 -8.347 11.820 1.00 34.77 299 GLY A CA 1
ATOM 1989 C C . GLY A 1 268 ? 16.582 -7.476 12.825 1.00 34.73 299 GLY A C 1
ATOM 1990 O O . GLY A 1 268 ? 16.994 -7.392 13.991 1.00 34.92 299 GLY A O 1
ATOM 1991 N N . ILE A 1 269 ? 15.492 -6.851 12.401 1.00 34.87 300 ILE A N 1
ATOM 1992 C CA . ILE A 1 269 ? 14.640 -6.066 13.298 1.00 35.43 300 ILE A CA 1
ATOM 1993 C C . ILE A 1 269 ? 13.943 -7.055 14.266 1.00 36.11 300 ILE A C 1
ATOM 1994 O O . ILE A 1 269 ? 13.276 -7.970 13.846 1.00 37.70 300 ILE A O 1
ATOM 1999 N N . LYS A 1 270 ? 14.128 -6.838 15.559 1.00 38.11 301 LYS A N 1
ATOM 2000 C CA . LYS A 1 270 ? 13.671 -7.740 16.621 1.00 38.31 301 LYS A CA 1
ATOM 2001 C C . LYS A 1 270 ? 12.398 -7.294 17.347 1.00 38.78 301 LYS A C 1
ATOM 2002 O O . LYS A 1 270 ? 11.962 -7.977 18.267 1.00 41.03 301 LYS A O 1
ATOM 2004 N N . ASP A 1 271 ? 11.843 -6.142 17.027 1.00 35.64 302 ASP A N 1
ATOM 2005 C CA . ASP A 1 271 ? 10.651 -5.710 17.721 1.00 35.27 302 ASP A CA 1
ATOM 2006 C C . ASP A 1 271 ? 9.693 -5.007 16.785 1.00 34.23 302 ASP A C 1
ATOM 2007 O O . ASP A 1 271 ? 10.100 -4.171 16.002 1.00 34.21 302 ASP A O 1
ATOM 2012 N N . TYR A 1 272 ? 8.417 -5.374 16.878 1.00 33.70 303 TYR A N 1
ATOM 2013 C CA . TYR A 1 272 ? 7.372 -4.658 16.219 1.00 31.75 303 TYR A CA 1
ATOM 2014 C C . TYR A 1 272 ? 6.145 -4.595 17.106 1.00 32.89 303 TYR A C 1
ATOM 2015 O O . TYR A 1 272 ? 5.962 -5.423 18.019 1.00 31.96 303 TYR A O 1
ATOM 2024 N N . PHE A 1 273 ? 5.323 -3.588 16.832 1.00 32.33 304 PHE A N 1
ATOM 2025 C CA . PHE A 1 273 ? 4.036 -3.383 17.511 1.00 32.04 304 PHE A CA 1
ATOM 2026 C C . PHE A 1 273 ? 2.888 -3.188 16.530 1.00 31.75 304 PHE A C 1
ATOM 2027 O O . PHE A 1 273 ? 2.969 -2.400 15.575 1.00 30.69 304 PHE A O 1
ATOM 2035 N N . VAL A 1 274 ? 1.822 -3.936 16.781 1.00 30.55 305 VAL A N 1
ATOM 2036 C CA . VAL A 1 274 ? 0.547 -3.739 16.095 1.00 30.83 305 VAL A CA 1
ATOM 2037 C C . VAL A 1 274 ? -0.092 -2.435 16.493 1.00 30.73 305 VAL A C 1
ATOM 2038 O O . VAL A 1 274 ? -0.148 -2.079 17.677 1.00 30.59 305 VAL A O 1
ATOM 2042 N N . GLU A 1 275 ? -0.618 -1.720 15.501 1.00 31.06 306 GLU A N 1
ATOM 2043 C CA . GLU A 1 275 ? -1.382 -0.525 15.754 1.00 31.99 306 GLU A CA 1
ATOM 2044 C C . GLU A 1 275 ? -2.675 -0.525 14.966 1.00 31.48 306 GLU A C 1
ATOM 2045 O O . GLU A 1 275 ? -2.709 -0.981 13.808 1.00 31.26 306 GLU A O 1
ATOM 2051 N N . LEU A 1 276 ? -3.749 -0.041 15.598 1.00 31.69 307 LEU A N 1
ATOM 2052 C CA . LEU A 1 276 ? -5.065 0.043 14.969 1.00 30.74 307 LEU A CA 1
ATOM 2053 C C . LEU A 1 276 ? -5.697 1.378 15.337 1.00 31.46 307 LEU A C 1
ATOM 2054 O O . LEU A 1 276 ? -5.839 1.674 16.517 1.00 31.68 307 LEU A O 1
ATOM 2059 N N A GLU A 1 277 ? -6.055 2.199 14.362 0.70 32.14 308 GLU A N 1
ATOM 2060 N N B GLU A 1 277 ? -6.104 2.158 14.342 0.30 30.94 308 GLU A N 1
ATOM 2061 C CA A GLU A 1 277 ? -6.729 3.452 14.698 0.70 34.34 308 GLU A CA 1
ATOM 2062 C CA B GLU A 1 277 ? -6.791 3.418 14.611 0.30 31.15 308 GLU A CA 1
ATOM 2063 C C A GLU A 1 277 ? -8.228 3.187 14.854 0.70 32.72 308 GLU A C 1
ATOM 2064 C C B GLU A 1 277 ? -8.256 3.159 14.889 0.30 31.37 308 GLU A C 1
ATOM 2065 O O A GLU A 1 277 ? -8.661 2.032 14.808 0.70 31.39 308 GLU A O 1
ATOM 2066 O O B GLU A 1 277 ? -8.695 2.007 14.919 0.30 30.66 308 GLU A O 1
ATOM 2077 N N . GLN A 1 278 ? -9.011 4.223 15.138 1.00 31.76 309 GLN A N 1
ATOM 2078 C CA . GLN A 1 278 ? -10.424 4.078 15.373 1.00 32.84 309 GLN A CA 1
ATOM 2079 C C . GLN A 1 278 ? -11.108 3.283 14.273 1.00 31.65 309 GLN A C 1
ATOM 2080 O O . GLN A 1 278 ? -10.960 3.579 13.093 1.00 31.22 309 GLN A O 1
ATOM 2094 N N . PRO A 1 280 ? -13.551 2.204 11.578 1.00 31.75 311 PRO A N 1
ATOM 2095 C CA . PRO A 1 280 ? -14.470 3.011 10.784 1.00 32.58 311 PRO A CA 1
ATOM 2096 C C . PRO A 1 280 ? -15.869 2.442 10.626 1.00 31.95 311 PRO A C 1
ATOM 2097 O O . PRO A 1 280 ? -16.763 3.144 10.116 1.00 33.12 311 PRO A O 1
ATOM 2101 N N . ASP A 1 281 ? -16.079 1.203 11.065 1.00 31.89 312 ASP A N 1
ATOM 2102 C CA . ASP A 1 281 ? -17.311 0.459 10.796 1.00 32.12 312 ASP A CA 1
ATOM 2103 C C . ASP A 1 281 ? -18.208 0.132 12.013 1.00 31.62 312 ASP A C 1
ATOM 2104 O O . ASP A 1 281 ? -19.048 -0.769 11.954 1.00 32.59 312 ASP A O 1
ATOM 2109 N N . GLY A 1 282 ? -18.018 0.844 13.113 1.00 32.04 313 GLY A N 1
ATOM 2110 C CA . GLY A 1 282 ? -18.868 0.679 14.290 1.00 31.90 313 GLY A CA 1
ATOM 2111 C C . GLY A 1 282 ? -18.440 -0.415 15.268 1.00 31.05 313 GLY A C 1
ATOM 2112 O O . GLY A 1 282 ? -19.074 -0.594 16.317 1.00 31.50 313 GLY A O 1
ATOM 2113 N N . ARG A 1 283 ? -17.409 -1.156 14.908 1.00 30.10 314 ARG A N 1
ATOM 2114 C CA . ARG A 1 283 ? -16.907 -2.229 15.733 1.00 29.75 314 ARG A CA 1
ATOM 2115 C C . ARG A 1 283 ? -16.030 -1.663 16.861 1.00 30.07 314 ARG A C 1
ATOM 2116 O O . ARG A 1 283 ? -15.497 -0.550 16.757 1.00 29.93 314 ARG A O 1
ATOM 2124 N N . THR A 1 284 ? -15.856 -2.453 17.914 1.00 30.41 315 THR A N 1
ATOM 2125 C CA . THR A 1 284 ? -14.943 -2.067 18.997 1.00 29.89 315 THR A CA 1
ATOM 2126 C C . THR A 1 284 ? -13.482 -2.221 18.615 1.00 29.40 315 THR A C 1
ATOM 2127 O O . THR A 1 284 ? -13.132 -2.952 17.701 1.00 29.97 315 THR A O 1
ATOM 2131 N N . GLN A 1 285 ? -12.612 -1.510 19.322 1.00 28.96 316 GLN A N 1
ATOM 2132 C CA . GLN A 1 285 ? -11.178 -1.673 19.136 1.00 28.45 316 GLN A CA 1
ATOM 2133 C C . GLN A 1 285 ? -10.711 -3.075 19.537 1.00 28.59 316 GLN A C 1
ATOM 2134 O O . GLN A 1 285 ? -9.849 -3.665 18.874 1.00 28.72 316 GLN A O 1
ATOM 2140 N N . PHE A 1 286 ? -11.281 -3.639 20.616 1.00 29.58 317 PHE A N 1
ATOM 2141 C CA . PHE A 1 286 ? -10.884 -5.005 21.022 1.00 29.83 317 PHE A CA 1
ATOM 2142 C C . PHE A 1 286 ? -11.165 -6.005 19.888 1.00 29.06 317 PHE A C 1
ATOM 2143 O O . PHE A 1 286 ? -10.356 -6.892 19.648 1.00 30.20 317 PHE A O 1
ATOM 2151 N N . ALA A 1 287 ? -12.308 -5.853 19.218 1.00 29.25 318 ALA A N 1
ATOM 2152 C CA . ALA A 1 287 ? -12.691 -6.745 18.125 1.00 29.05 318 ALA A CA 1
ATOM 2153 C C . ALA A 1 287 ? -11.680 -6.619 16.974 1.00 29.44 318 ALA A C 1
ATOM 2154 O O . ALA A 1 287 ? -11.196 -7.614 16.445 1.00 29.67 318 ALA A O 1
ATOM 2156 N N . GLY A 1 288 ? -11.348 -5.399 16.579 1.00 28.65 319 GLY A N 1
ATOM 2157 C CA . GLY A 1 288 ? -10.398 -5.200 15.497 1.00 29.20 319 GLY A CA 1
ATOM 2158 C C . GLY A 1 288 ? -8.998 -5.654 15.859 1.00 28.61 319 GLY A C 1
ATOM 2159 O O . GLY A 1 288 ? -8.293 -6.209 15.025 1.00 29.01 319 GLY A O 1
ATOM 2160 N N . VAL A 1 289 ? -8.558 -5.385 17.089 1.00 28.96 320 VAL A N 1
ATOM 2161 C CA . VAL A 1 289 ? -7.251 -5.845 17.566 1.00 29.39 320 VAL A CA 1
ATOM 2162 C C . VAL A 1 289 ? -7.124 -7.390 17.543 1.00 29.96 320 VAL A C 1
ATOM 2163 O O . VAL A 1 289 ? -6.070 -7.946 17.185 1.00 30.06 320 VAL A O 1
ATOM 2167 N N . LYS A 1 290 ? -8.191 -8.079 17.891 1.00 31.04 321 LYS A N 1
ATOM 2168 C CA . LYS A 1 290 ? -8.225 -9.538 17.745 1.00 31.31 321 LYS A CA 1
ATOM 2169 C C . LYS A 1 290 ? -7.986 -9.978 16.315 1.00 31.23 321 LYS A C 1
ATOM 2170 O O . LYS A 1 290 ? -7.148 -10.850 16.056 1.00 31.24 321 LYS A O 1
ATOM 2176 N N . ASP A 1 291 ? -8.687 -9.342 15.388 1.00 30.41 322 ASP A N 1
ATOM 2177 C CA . ASP A 1 291 ? -8.592 -9.688 13.987 1.00 30.59 322 ASP A CA 1
ATOM 2178 C C . ASP A 1 291 ? -7.165 -9.445 13.456 1.00 30.86 322 ASP A C 1
ATOM 2179 O O . ASP A 1 291 ? -6.654 -10.221 12.629 1.00 30.82 322 ASP A O 1
ATOM 2184 N N . CYS A 1 292 ? -6.537 -8.362 13.917 1.00 31.36 323 CYS A N 1
ATOM 2185 C CA . CYS A 1 292 ? -5.126 -8.095 13.566 1.00 31.18 323 CYS A CA 1
ATOM 2186 C C . CYS A 1 292 ? -4.173 -9.215 14.059 1.00 31.29 323 CYS A C 1
ATOM 2187 O O . CYS A 1 292 ? -3.284 -9.653 13.337 1.00 30.67 323 CYS A O 1
ATOM 2190 N N . ALA A 1 293 ? -4.349 -9.671 15.302 1.00 30.92 324 ALA A N 1
ATOM 2191 C CA . ALA A 1 293 ? -3.553 -10.764 15.840 1.00 30.57 324 ALA A CA 1
ATOM 2192 C C . ALA A 1 293 ? -3.773 -12.010 15.015 1.00 30.30 324 ALA A C 1
ATOM 2193 O O . ALA A 1 293 ? -2.820 -12.696 14.677 1.00 31.19 324 ALA A O 1
ATOM 2195 N N . ASP A 1 294 ? -5.027 -12.299 14.676 1.00 30.90 325 ASP A N 1
ATOM 2196 C CA . ASP A 1 294 ? -5.375 -13.510 13.956 1.00 30.94 325 ASP A CA 1
ATOM 2197 C C . ASP A 1 294 ? -4.738 -13.494 12.574 1.00 30.71 325 ASP A C 1
ATOM 2198 O O . ASP A 1 294 ? -4.261 -14.508 12.107 1.00 29.84 325 ASP A O 1
ATOM 2203 N N . TYR A 1 295 ? -4.680 -12.334 11.932 1.00 29.81 326 TYR A N 1
ATOM 2204 C CA . TYR A 1 295 ? -4.006 -12.206 10.652 1.00 29.44 326 TYR A CA 1
ATOM 2205 C C . TYR A 1 295 ? -2.556 -12.625 10.784 1.00 29.77 326 TYR A C 1
ATOM 2206 O O . TYR A 1 295 ? -2.057 -13.413 9.985 1.00 29.61 326 TYR A O 1
ATOM 2215 N N . LEU A 1 296 ? -1.861 -12.116 11.801 1.00 30.14 327 LEU A N 1
ATOM 2216 C CA . LEU A 1 296 ? -0.438 -12.420 11.963 1.00 30.45 327 LEU A CA 1
ATOM 2217 C C . LEU A 1 296 ? -0.211 -13.888 12.332 1.00 29.96 327 LEU A C 1
ATOM 2218 O O . LEU A 1 296 ? 0.734 -14.524 11.864 1.00 29.77 327 LEU A O 1
ATOM 2223 N N . ILE A 1 297 ? -1.062 -14.403 13.199 1.00 30.83 328 ILE A N 1
ATOM 2224 C CA . ILE A 1 297 ? -0.986 -15.809 13.589 1.00 30.88 328 ILE A CA 1
ATOM 2225 C C . ILE A 1 297 ? -1.084 -16.773 12.382 1.00 31.53 328 ILE A C 1
ATOM 2226 O O . ILE A 1 297 ? -0.311 -17.743 12.288 1.00 32.02 328 ILE A O 1
ATOM 2231 N N . LYS A 1 298 ? -2.015 -16.494 11.478 1.00 32.30 329 LYS A N 1
ATOM 2232 C CA . LYS A 1 298 ? -2.240 -17.298 10.282 1.00 33.89 329 LYS A CA 1
ATOM 2233 C C . LYS A 1 298 ? -1.228 -17.016 9.181 1.00 33.02 329 LYS A C 1
ATOM 2234 O O . LYS A 1 298 ? -1.072 -17.829 8.313 1.00 32.88 329 LYS A O 1
ATOM 2238 N N . ALA A 1 299 ? -0.590 -15.847 9.184 1.00 32.02 330 ALA A N 1
ATOM 2239 C CA . ALA A 1 299 ? 0.318 -15.476 8.093 1.00 31.99 330 ALA A CA 1
ATOM 2240 C C . ALA A 1 299 ? 1.584 -16.326 8.130 1.00 32.03 330 ALA A C 1
ATOM 2241 O O . ALA A 1 299 ? 2.301 -16.311 9.113 1.00 32.25 330 ALA A O 1
ATOM 2243 N N . PRO A 1 300 ? 1.898 -17.039 7.041 1.00 33.05 331 PRO A N 1
ATOM 2244 C CA . PRO A 1 300 ? 3.101 -17.865 7.063 1.00 32.99 331 PRO A CA 1
ATOM 2245 C C . PRO A 1 300 ? 4.406 -17.080 7.072 1.00 33.00 331 PRO A C 1
ATOM 2246 O O . PRO A 1 300 ? 5.444 -17.636 7.451 1.00 34.17 331 PRO A O 1
ATOM 2250 N N . PHE A 1 301 ? 4.358 -15.817 6.647 1.00 31.57 332 PHE A N 1
ATOM 2251 C CA . PHE A 1 301 ? 5.545 -14.976 6.617 1.00 31.33 332 PHE A CA 1
ATOM 2252 C C . PHE A 1 301 ? 5.862 -14.285 7.932 1.00 31.62 332 PHE A C 1
ATOM 2253 O O . PHE A 1 301 ? 6.860 -13.544 8.024 1.00 31.53 332 PHE A O 1
ATOM 2261 N N . VAL A 1 302 ? 5.012 -14.473 8.936 1.00 30.98 333 VAL A N 1
ATOM 2262 C CA . VAL A 1 302 ? 5.267 -13.923 10.262 1.00 31.18 333 VAL A CA 1
ATOM 2263 C C . VAL A 1 302 ? 5.740 -15.097 11.136 1.00 32.19 333 VAL A C 1
ATOM 2264 O O . VAL A 1 302 ? 5.075 -16.133 11.213 1.00 32.29 333 VAL A O 1
ATOM 2268 N N . LYS A 1 303 ? 6.886 -14.910 11.774 1.00 34.49 334 LYS A N 1
ATOM 2269 C CA . LYS A 1 303 ? 7.509 -15.947 12.584 1.00 37.75 334 LYS A CA 1
ATOM 2270 C C . LYS A 1 303 ? 7.067 -15.773 14.026 1.00 38.89 334 LYS A C 1
ATOM 2271 O O . LYS A 1 303 ? 6.525 -14.769 14.462 1.00 40.90 334 LYS A O 1
#

Organism: Parabacteroides distasonis (strain ATCC 8503 / DSM 20701 / CIP 104284 / JCM 5825 / NCTC 11152) (NCBI:txid435591)

Nearest PDB structures (foldseek):
  3l23-assembly1_A  TM=1.001E+00  e=1.332E-50  Parabacteroides distasonis ATCC 8503
  3obe-assembly1_A  TM=8.739E-01  e=4.602E-27  Parabacteroides distasonis ATCC 8503
  7vpf-assembly1_B  TM=6.357E-01  e=4.517E-07  Paenibacillus sp. FSL H7-0331
  4s3k-assembly1_A  TM=4.399E-01  e=1.321E-02  Priestia megaterium QM B1551
  4q6t-assembly1_A  TM=4.779E-01  e=4.705E-02  Pseudomonas protegens Pf-5

CATH classification: 3.20.20.150

Secondary structure (DSSP, 8-state):
----EEEGGGGGGGGGSS-HHHHHHHHH----EEEE--EETTEETTB------TTTT-EEEEEE-----TT-SSTTT---S--TTTTTT--HHHHHHHHHHHTT-SEEEE-----SHHHHHHHHHHHHHHHHHHHHTT-TT-EEE------SEE--TTT----SEETTT--TTS-TTTEEE--HHHH-----TTT----TTTB--EEE--SSSTTS----------TT----EEE------S--HHHHHHHHHHHHHH-TT--

Solvent-accessible surface area: 12626 Å² total

InterPro domains:
  IPR006311 Twin-arginine translocation pathway, signal sequence [PS51318] (1-32)
  IPR013022 Xylose isomerase-like, TIM barrel domain [PF01261] (66-310)
  IPR036237 Xylose isomerase-like superfamily [SSF51658] (27-327)
  IPR050312 IolE/XylA/MocC-like [PTHR12110] (45-327)

Foldseek 3Di:
DFEAEAACCLQPCVCVPDDVVVSLLLVVCPYAEYEAEQDDDCDGVNHNVNLVNVVSNHAYAHYEDAQFQVVDPPPVVTAAQDDPVCLVSSCRLLVVLLSVVVSVYQYYEYQHDDQALVSLLSVQVSQQVSQVSNVVSPRQQGYEYRYALLQDFRADPVQPVDTHHRSVVNVVRHDLNHYAYEEQARCVVVHHVLVCCVCLSHYQEYEDEHQAAPPPDDDVLCLVSVVSVRDYYHYHGDDPDPDRSSVSVVSNSVCLVPDPSRD

Sequence (263 aa):
GKEIGLQIYSLSQELYKGDVAANLRKVKDGYSKLELAGYGKGAIGGVPDFKKAEDAGLKIISSHVNPVDTSSISDPFKAIFKYSKEVTPKIEEYWKATAADHAKLGCKYLIQPPTITTHDEAKKLVCDIFNQASDVIKAEGIATGFGYHNHNEFNRVATKEQQFKVGDQIYDLLKDTDPSKVYFEDVYWTVGQQNDPVEYQKHPDRIKVLHIKDRRAVFGQQSGNFEIFKKQYANGIKDYFVELEEQPDGRTQFAGVKDCADYLIKAPFVK

B-factor: mean 34.04, std 7.41, range [16.51, 70.29]

Radius of gyration: 18.69 Å; Cα contacts (8 Å, |Δi|>4): 459; chains: 1; bounding box: 44×49×50 Å